Protein AF-A0A7V7B0N2-F1 (afdb_monomer)

Secondary structure (DSSP, 8-state):
--TTTTEEEEEEEES-HHHHHHHHHTSTTEEEEEEEEES-SSSS--HHHHHHS---PEEEEEEEEETTT--HHHHHHHHHTTS-TT-SSEETTEESGGG-EEEEESSTHHHHHHHHHHHHHHTT-SSPP--EEEE---EEEPPTTTTTHHHH-TTS--SS-HHHHHHHHH--------PPPPHHHHHHHS-HHHHHHHHS---PPTT-STTTT---SS----TTT---

Solvent-accessible surface area (backbone atoms only — not comparable to full-atom values): 13088 Å² total; per-residue (Å²): 131,81,91,66,87,49,62,48,69,44,33,42,20,61,8,69,40,44,36,53,43,54,37,50,70,42,23,48,34,49,76,45,71,47,45,24,40,30,61,42,81,63,80,80,69,50,74,65,39,50,75,72,60,80,35,62,22,22,30,20,25,41,37,30,29,31,55,75,28,32,50,69,71,56,53,52,52,57,51,60,73,70,43,63,54,63,38,68,33,28,34,89,89,46,75,38,67,32,16,23,36,34,44,30,38,82,52,76,82,51,50,62,58,49,51,55,51,49,55,60,52,40,75,79,45,98,58,76,62,44,59,44,78,46,73,61,78,48,76,34,76,49,59,76,78,58,48,64,32,46,78,79,32,78,87,50,88,55,84,58,56,71,70,55,45,54,47,24,57,63,40,69,27,52,70,72,80,57,55,72,56,57,68,74,55,44,67,74,70,42,55,72,68,57,39,36,38,74,75,65,77,45,78,80,65,85,92,70,56,90,60,73,84,61,81,73,90,83,82,74,55,41,88,66,39,64,44,108

Nearest PDB structures (foldseek):
  3bqf-assembly1_A  TM=9.842E-01  e=2.140E-23  Neisseria meningitidis Z2491
  3bqg-assembly1_A  TM=9.876E-01  e=5.506E-23  Neisseria meningitidis Z2491
  3bqe-assembly1_A  TM=9.809E-01  e=1.417E-22  Neisseria meningitidis Z2491
  3bqh-assembly1_A  TM=9.471E-01  e=6.399E-20  Neisseria meningitidis Z2491
  2j89-assembly1_A  TM=9.649E-01  e=8.726E-18  Populus trichocarpa

Foldseek 3Di:
DPLPPQKDKKKKFAAQVLQVQLLQVLAPQFPDKFWWWFDFQDPQDAPCCLVPVPRQTATMMMTIGGCLQAPPLLVVVLSPVFHDQADAQDGQPGHGSNRGTEIEHADPVCQVVNVVSLVVVCVVDPHRGRYYYDHTDDIHTYDPCSTNVCVVPVPDDDPGDPVSSVVNNVNGRPPSPQDFDPLVVCVVPDDPVLNCVPPVVDDDDPPPDPCNPDPDDDDDANPRRRHD

Structure (mmCIF, N/CA/C/O backbone):
data_AF-A0A7V7B0N2-F1
#
_entry.id   AF-A0A7V7B0N2-F1
#
loop_
_atom_site.group_PDB
_atom_site.id
_atom_site.type_symbol
_atom_site.label_atom_id
_atom_site.label_alt_id
_atom_site.label_comp_id
_atom_site.label_asym_id
_atom_site.label_entity_id
_atom_site.label_seq_id
_atom_site.pdbx_PDB_ins_code
_atom_site.Cartn_x
_atom_site.Cartn_y
_atom_site.Cartn_z
_atom_site.occupancy
_atom_site.B_iso_or_equiv
_atom_site.auth_seq_id
_atom_site.auth_comp_id
_atom_site.auth_asym_id
_atom_site.auth_atom_id
_atom_site.pdbx_PDB_model_num
ATOM 1 N N . MET A 1 1 ? -26.743 -5.042 6.282 1.00 39.69 1 MET A N 1
ATOM 2 C CA . MET A 1 1 ? -26.258 -3.785 5.680 1.00 39.69 1 MET A CA 1
ATOM 3 C C . MET A 1 1 ? -25.097 -4.152 4.778 1.00 39.69 1 MET A C 1
ATOM 5 O O . MET A 1 1 ? -24.236 -4.905 5.218 1.00 39.69 1 MET A O 1
ATOM 9 N N . ASP A 1 2 ? -25.155 -3.753 3.509 1.00 38.66 2 ASP A N 1
ATOM 10 C CA . ASP A 1 2 ? -24.165 -4.106 2.487 1.00 38.66 2 ASP A CA 1
ATOM 11 C C . ASP A 1 2 ? -22.805 -3.477 2.824 1.00 38.66 2 ASP A C 1
ATOM 13 O O . ASP A 1 2 ? -22.649 -2.261 2.777 1.00 38.66 2 ASP A O 1
ATOM 17 N N . GLY A 1 3 ? -21.810 -4.304 3.157 1.00 46.22 3 GLY A N 1
ATOM 18 C CA . GLY A 1 3 ? -20.450 -3.898 3.546 1.00 46.22 3 GLY A CA 1
ATOM 19 C C . GLY A 1 3 ? -19.586 -3.325 2.412 1.00 46.22 3 GLY A C 1
ATOM 20 O O . GLY A 1 3 ? -18.409 -3.659 2.318 1.00 46.22 3 GLY A O 1
ATOM 21 N N . LYS A 1 4 ? -20.167 -2.518 1.516 1.00 51.00 4 LYS A N 1
ATOM 22 C CA . LYS A 1 4 ? -19.474 -1.870 0.388 1.00 51.00 4 LYS A CA 1
ATOM 23 C C . LYS A 1 4 ? -19.168 -0.386 0.604 1.00 51.00 4 LYS A C 1
ATOM 25 O O . LYS A 1 4 ? -18.376 0.148 -0.162 1.00 51.00 4 LYS A O 1
ATOM 30 N N . GLU A 1 5 ? -19.750 0.274 1.607 1.00 59.88 5 GLU A N 1
ATOM 31 C CA . GLU A 1 5 ? -19.607 1.734 1.777 1.00 59.88 5 GLU A CA 1
ATOM 32 C C . GLU A 1 5 ? -18.229 2.183 2.304 1.00 59.88 5 GLU A C 1
ATOM 34 O O . GLU A 1 5 ? -17.865 3.337 2.113 1.00 59.88 5 GLU A O 1
ATOM 39 N N . ASN A 1 6 ? -17.417 1.274 2.859 1.00 87.38 6 ASN A N 1
ATOM 40 C CA . ASN A 1 6 ? -16.136 1.604 3.507 1.00 87.38 6 ASN A CA 1
ATOM 41 C C . ASN A 1 6 ? -14.897 1.069 2.763 1.00 87.38 6 ASN A C 1
ATOM 43 O O . ASN A 1 6 ? -13.825 0.921 3.349 1.00 87.38 6 ASN A O 1
ATOM 47 N N . ILE A 1 7 ? -15.022 0.747 1.470 1.00 93.81 7 ILE A N 1
ATOM 48 C CA . ILE A 1 7 ? -13.877 0.307 0.661 1.00 93.81 7 ILE A CA 1
ATOM 49 C C . ILE A 1 7 ? -13.234 1.505 -0.036 1.00 93.81 7 ILE A C 1
ATOM 51 O O . ILE A 1 7 ? -13.879 2.185 -0.832 1.00 93.81 7 ILE A O 1
ATOM 55 N N . LYS A 1 8 ? -11.942 1.713 0.219 1.00 95.81 8 LYS A N 1
ATOM 56 C CA . LYS A 1 8 ? -11.100 2.695 -0.477 1.00 95.81 8 LYS A CA 1
ATOM 57 C C . LYS A 1 8 ? -10.001 2.014 -1.284 1.00 95.81 8 LYS A C 1
ATOM 59 O O . LYS A 1 8 ? -9.739 0.819 -1.115 1.00 95.81 8 LYS A O 1
ATOM 64 N N . GLU A 1 9 ? -9.360 2.782 -2.162 1.00 97.75 9 GLU A N 1
ATOM 65 C CA . GLU A 1 9 ? -8.273 2.304 -3.009 1.00 97.75 9 GLU A CA 1
ATOM 66 C C . GLU A 1 9 ? -7.030 3.194 -2.967 1.00 97.75 9 GLU A C 1
ATOM 68 O O . GLU A 1 9 ? -7.121 4.414 -2.877 1.00 97.75 9 GLU A O 1
ATOM 73 N N . ILE A 1 10 ? -5.859 2.564 -3.046 1.00 98.62 10 ILE A N 1
ATOM 74 C CA . ILE A 1 10 ? -4.560 3.228 -3.182 1.00 98.62 10 ILE A CA 1
ATOM 75 C C . ILE A 1 10 ? -3.678 2.422 -4.138 1.00 98.62 10 ILE A C 1
ATOM 77 O O . ILE A 1 10 ? -3.812 1.199 -4.233 1.00 98.62 10 ILE A O 1
ATOM 81 N N . TYR A 1 11 ? -2.776 3.093 -4.849 1.00 98.81 11 TYR A N 1
ATOM 82 C CA . TYR A 1 11 ? -1.905 2.475 -5.845 1.00 98.81 11 TYR A CA 1
ATOM 83 C C . TYR A 1 11 ? -0.450 2.673 -5.428 1.00 98.81 11 TYR A C 1
ATOM 85 O O . TYR A 1 11 ? 0.007 3.804 -5.267 1.00 98.81 11 TYR A O 1
ATOM 93 N N . LEU A 1 12 ? 0.274 1.574 -5.227 1.00 98.88 12 LEU A N 1
ATOM 94 C CA . LEU A 1 12 ? 1.644 1.594 -4.711 1.00 98.88 12 LEU A CA 1
ATOM 95 C C . LEU A 1 12 ? 2.601 0.945 -5.713 1.00 98.88 12 LEU A C 1
ATOM 97 O O . LEU A 1 12 ? 2.434 -0.225 -6.064 1.00 98.88 12 LEU A O 1
ATOM 101 N N . ALA A 1 13 ? 3.611 1.694 -6.148 1.00 98.75 13 ALA A N 1
ATOM 102 C CA . ALA A 1 13 ? 4.722 1.202 -6.959 1.00 98.75 13 ALA A CA 1
ATOM 103 C C . ALA A 1 13 ? 5.948 1.020 -6.072 1.00 98.75 13 ALA A C 1
ATOM 105 O O . ALA A 1 13 ? 6.333 1.947 -5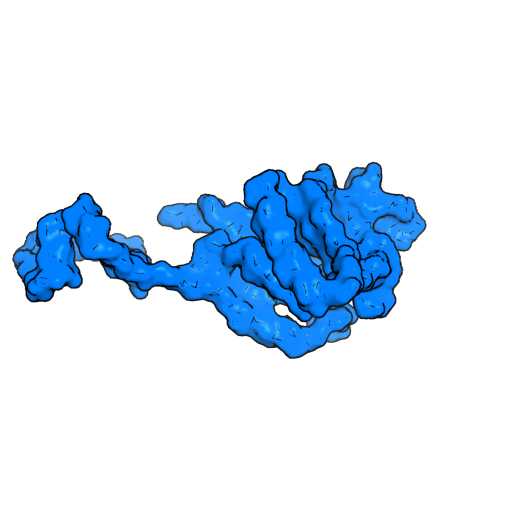.374 1.00 98.75 13 ALA A O 1
ATOM 106 N N . GLY A 1 14 ? 6.565 -0.158 -6.073 1.00 97.88 14 GLY A N 1
ATOM 107 C CA . GLY A 1 14 ? 7.616 -0.487 -5.106 1.00 97.88 14 GLY A CA 1
ATOM 108 C C . GLY A 1 14 ? 8.574 -1.553 -5.606 1.00 97.88 14 GLY A C 1
ATOM 109 O O . GLY A 1 14 ? 8.939 -2.446 -4.848 1.00 97.88 14 GLY A O 1
ATOM 110 N N . GLY A 1 15 ? 8.952 -1.489 -6.882 1.00 96.75 15 GLY A N 1
ATOM 111 C CA . GLY A 1 15 ? 9.726 -2.541 -7.538 1.00 96.75 15 GLY A CA 1
ATOM 112 C C . GLY A 1 15 ? 8.842 -3.610 -8.169 1.00 96.75 15 GLY A C 1
ATOM 113 O O . GLY A 1 15 ? 7.703 -3.329 -8.530 1.00 96.75 15 GLY A O 1
ATOM 114 N N . CYS A 1 16 ? 9.370 -4.833 -8.301 1.00 96.38 16 CYS A N 1
ATOM 115 C CA . CYS A 1 16 ? 8.627 -5.948 -8.889 1.00 96.38 16 CYS A CA 1
ATOM 116 C C . CYS A 1 16 ? 7.293 -6.177 -8.159 1.00 96.38 16 CYS A C 1
ATOM 118 O O . CYS A 1 16 ? 7.259 -6.579 -6.985 1.00 96.38 16 CYS A O 1
ATOM 120 N N . PHE A 1 17 ? 6.186 -5.975 -8.872 1.00 97.94 17 PHE A N 1
ATOM 121 C CA . PHE A 1 17 ? 4.845 -6.018 -8.287 1.00 97.94 17 PHE A CA 1
ATOM 122 C C . PHE A 1 17 ? 4.403 -7.410 -7.798 1.00 97.94 17 PHE A C 1
ATOM 124 O O . PHE A 1 17 ? 3.462 -7.499 -7.015 1.00 97.94 17 PHE A O 1
ATOM 131 N N . TRP A 1 18 ? 5.097 -8.500 -8.163 1.00 97.75 18 TRP A N 1
ATOM 132 C CA . TRP A 1 18 ? 4.744 -9.866 -7.746 1.00 97.75 18 TRP A CA 1
ATOM 133 C C . TRP A 1 18 ? 4.898 -10.051 -6.242 1.00 97.75 18 TRP A C 1
ATOM 135 O O . TRP A 1 18 ? 4.018 -10.598 -5.575 1.00 97.75 18 TRP A O 1
ATOM 145 N N . GLY A 1 19 ? 6.029 -9.582 -5.708 1.00 96.44 19 GLY A N 1
ATOM 146 C CA . GLY A 1 19 ? 6.294 -9.607 -4.276 1.00 96.44 19 GLY A CA 1
ATOM 147 C C . GLY A 1 19 ? 5.355 -8.679 -3.527 1.00 96.44 19 GLY A C 1
ATOM 148 O O . GLY A 1 19 ? 4.781 -9.072 -2.512 1.00 96.44 19 GLY A O 1
ATOM 149 N N . LEU A 1 20 ? 5.178 -7.466 -4.048 1.00 97.75 20 LEU A N 1
ATOM 150 C CA . LEU A 1 20 ? 4.390 -6.429 -3.397 1.00 97.75 20 LEU A CA 1
ATOM 151 C C . LEU A 1 20 ? 2.899 -6.799 -3.334 1.00 97.75 20 LEU A C 1
ATOM 153 O O . LEU A 1 20 ? 2.277 -6.664 -2.281 1.00 97.75 20 LEU A O 1
ATOM 157 N N . GLU A 1 21 ? 2.344 -7.357 -4.412 1.00 98.50 21 GLU A N 1
ATOM 158 C CA . GLU A 1 21 ? 0.974 -7.873 -4.435 1.00 98.50 21 GLU A CA 1
ATOM 159 C C . GLU A 1 21 ? 0.795 -8.994 -3.411 1.00 98.50 21 GLU A C 1
ATOM 161 O O . GLU A 1 21 ? -0.136 -8.961 -2.599 1.00 98.50 21 GLU A O 1
ATOM 166 N N . LYS A 1 22 ? 1.711 -9.972 -3.405 1.00 97.44 22 LYS A N 1
ATOM 167 C CA . LYS A 1 22 ? 1.661 -11.074 -2.444 1.00 97.44 22 LYS A CA 1
ATOM 168 C C . LYS A 1 22 ? 1.728 -10.554 -1.014 1.00 97.44 22 LYS A C 1
ATOM 170 O O . LYS A 1 22 ? 0.934 -10.995 -0.186 1.00 97.44 22 LYS A O 1
ATOM 175 N N . TYR A 1 23 ? 2.623 -9.609 -0.736 1.00 97.50 23 TYR A N 1
ATOM 176 C CA . TYR A 1 23 ? 2.769 -8.987 0.575 1.00 97.50 23 TYR A CA 1
ATOM 177 C C . TYR A 1 23 ? 1.450 -8.372 1.055 1.00 97.50 23 TYR A C 1
ATOM 179 O O . TYR A 1 23 ? 0.953 -8.754 2.115 1.00 97.50 23 TYR A O 1
ATOM 187 N N . PHE A 1 24 ? 0.841 -7.490 0.258 1.00 97.56 24 PHE A N 1
ATOM 188 C CA . PHE A 1 24 ? -0.399 -6.817 0.650 1.00 97.56 24 PHE A CA 1
ATOM 189 C C . PHE A 1 24 ? -1.612 -7.743 0.689 1.00 97.56 24 PHE A C 1
ATOM 191 O O . PHE A 1 24 ? -2.468 -7.569 1.550 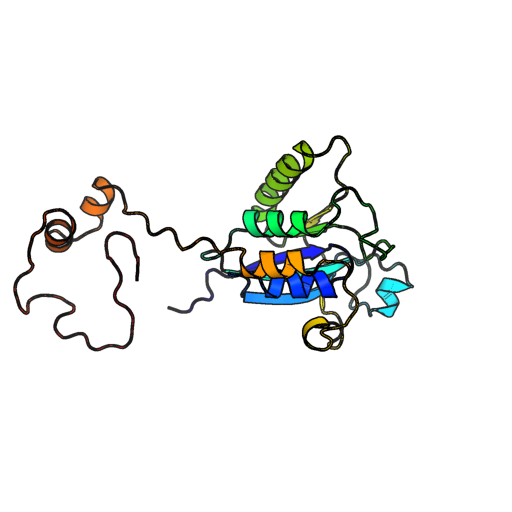1.00 97.56 24 PHE A O 1
ATOM 198 N N . SER A 1 25 ? -1.661 -8.778 -0.154 1.00 96.56 25 SER A N 1
ATOM 199 C CA . SER A 1 25 ? -2.745 -9.771 -0.116 1.00 96.56 25 SER A CA 1
ATOM 200 C C . SER A 1 25 ? -2.839 -10.536 1.213 1.00 96.56 25 SER A C 1
ATOM 202 O O . SER A 1 25 ? -3.878 -11.117 1.515 1.00 96.56 25 SER A O 1
ATOM 204 N N . LEU A 1 26 ? -1.761 -10.550 2.007 1.00 95.19 26 LEU A N 1
ATOM 205 C CA . LEU A 1 26 ? -1.709 -11.209 3.313 1.00 95.19 26 LEU A CA 1
ATOM 206 C C . LEU A 1 26 ? -2.152 -10.300 4.468 1.00 95.19 26 LEU A C 1
ATOM 208 O O . LEU A 1 26 ? -2.369 -10.795 5.575 1.00 95.19 26 LEU A O 1
ATOM 212 N N . VAL A 1 27 ? -2.260 -8.990 4.237 1.00 95.19 27 VAL A N 1
ATOM 213 C CA . VAL A 1 27 ? -2.560 -8.001 5.275 1.00 95.19 27 VAL A CA 1
ATOM 214 C C . VAL A 1 27 ? -4.057 -7.998 5.575 1.00 95.19 27 VAL A C 1
ATOM 216 O O . VAL A 1 27 ? -4.895 -7.844 4.686 1.00 95.19 27 VAL A O 1
ATOM 219 N N . LYS A 1 28 ? -4.420 -8.124 6.855 1.00 92.19 28 LYS A N 1
ATOM 220 C CA . LYS A 1 28 ? -5.827 -8.056 7.274 1.00 92.19 28 LYS A CA 1
ATOM 221 C C . LYS A 1 28 ? -6.391 -6.659 6.999 1.00 92.19 28 LYS A C 1
ATOM 223 O O . LYS A 1 28 ? -5.762 -5.657 7.318 1.00 92.19 28 LYS A O 1
ATOM 228 N N . GLY A 1 29 ? -7.604 -6.603 6.452 1.00 91.75 29 GLY A N 1
ATOM 229 C CA . GLY A 1 29 ? -8.259 -5.352 6.051 1.00 91.75 29 GLY A CA 1
ATOM 230 C C . GLY A 1 29 ? -8.042 -4.989 4.582 1.00 91.75 29 GLY A C 1
ATOM 231 O O . GLY A 1 29 ? -8.820 -4.206 4.049 1.00 91.75 29 GLY A O 1
ATOM 232 N N . ILE A 1 30 ? -7.072 -5.608 3.902 1.00 95.75 30 ILE A N 1
ATOM 233 C CA . ILE A 1 30 ? -6.999 -5.576 2.439 1.00 95.75 30 ILE A CA 1
ATOM 234 C C . ILE A 1 30 ? -8.053 -6.537 1.883 1.00 95.75 30 ILE A C 1
ATOM 236 O O . ILE A 1 30 ? -8.101 -7.708 2.260 1.00 95.75 30 ILE A O 1
ATOM 240 N N . THR A 1 31 ? -8.925 -6.030 1.016 1.00 95.50 31 THR A N 1
ATOM 241 C CA . THR A 1 31 ? -10.064 -6.767 0.443 1.00 95.50 31 THR A CA 1
ATOM 242 C C . THR A 1 31 ? -9.826 -7.185 -1.004 1.00 95.50 31 THR A C 1
ATOM 244 O O . THR A 1 31 ? -10.474 -8.111 -1.490 1.00 95.50 31 THR A O 1
ATOM 247 N N . GLY A 1 32 ? -8.866 -6.558 -1.685 1.00 97.25 32 GLY A N 1
ATOM 248 C CA . GLY A 1 32 ? -8.491 -6.901 -3.051 1.00 97.25 32 GLY A CA 1
ATOM 249 C C . GLY A 1 32 ? -7.140 -6.317 -3.436 1.00 97.25 32 GLY A C 1
ATOM 250 O O . GLY A 1 32 ? -6.723 -5.285 -2.915 1.00 97.25 32 GLY A O 1
ATOM 251 N N . THR A 1 33 ? -6.458 -6.983 -4.364 1.00 98.50 33 THR A N 1
ATOM 252 C CA . THR A 1 33 ? -5.257 -6.447 -5.009 1.00 98.50 33 THR A CA 1
ATOM 253 C C . THR A 1 33 ? -5.278 -6.786 -6.493 1.00 98.50 33 THR A C 1
ATOM 255 O O . THR A 1 33 ? -5.791 -7.844 -6.863 1.00 98.50 33 THR A O 1
ATOM 258 N N . GLU A 1 34 ? -4.694 -5.918 -7.309 1.00 98.69 34 GLU A N 1
ATOM 259 C CA . GLU A 1 34 ? -4.491 -6.118 -8.746 1.00 98.69 34 GLU A CA 1
ATOM 260 C C . GLU A 1 34 ? -3.156 -5.483 -9.147 1.00 98.69 34 GLU A C 1
ATOM 262 O O . GLU A 1 34 ? -2.804 -4.405 -8.663 1.00 98.69 34 GLU A O 1
ATOM 267 N N . VAL A 1 35 ? -2.384 -6.148 -10.004 1.00 98.75 35 VAL A N 1
ATOM 268 C CA . VAL A 1 35 ? -1.126 -5.594 -10.526 1.00 98.75 35 VAL A CA 1
ATOM 269 C C . VAL A 1 35 ? -1.329 -4.946 -11.887 1.00 98.75 35 VAL A C 1
ATOM 271 O O . VAL A 1 35 ? -2.136 -5.403 -12.695 1.00 98.75 35 VAL A O 1
ATOM 274 N N . GLY A 1 36 ? -0.590 -3.876 -12.151 1.00 98.44 36 GLY A N 1
ATOM 275 C CA . GLY A 1 36 ? -0.722 -3.117 -13.385 1.00 98.44 36 GLY A CA 1
ATOM 276 C C . GLY A 1 36 ? 0.373 -2.085 -13.582 1.00 98.44 36 GLY A C 1
ATOM 277 O O . GLY A 1 36 ? 1.380 -2.062 -12.871 1.00 98.44 36 GLY A O 1
ATOM 278 N N . TYR A 1 37 ? 0.148 -1.236 -14.574 1.00 98.38 37 TYR A N 1
ATOM 279 C CA . TYR A 1 37 ? 1.086 -0.237 -15.065 1.00 98.38 37 TYR A CA 1
ATOM 280 C C . TYR A 1 37 ? 0.469 1.147 -14.895 1.00 98.38 37 TYR A C 1
ATOM 282 O O . TYR A 1 37 ? -0.602 1.411 -15.446 1.00 98.38 37 TYR A O 1
ATOM 290 N N . ALA A 1 38 ? 1.109 2.006 -14.100 1.00 98.25 38 ALA A N 1
ATOM 291 C CA . ALA A 1 38 ? 0.564 3.313 -13.744 1.00 98.25 38 ALA A CA 1
ATOM 292 C C . ALA A 1 38 ? 1.412 4.481 -14.249 1.00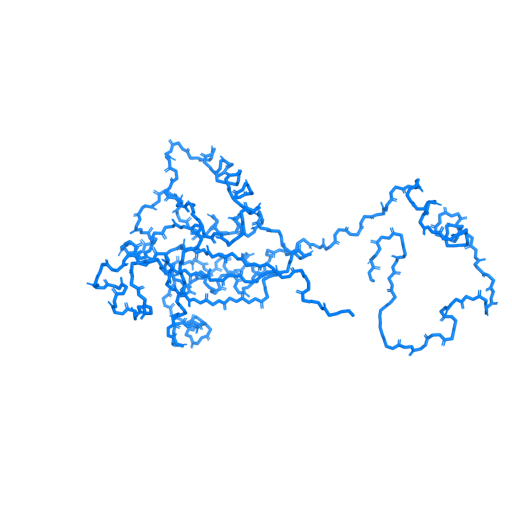 98.25 38 ALA A C 1
ATOM 294 O O . ALA A 1 38 ? 2.644 4.409 -14.313 1.00 98.25 38 ALA A O 1
ATOM 295 N N . ASN A 1 39 ? 0.733 5.599 -14.501 1.00 97.38 39 ASN A N 1
ATOM 296 C CA . ASN A 1 39 ? 1.308 6.927 -14.720 1.00 97.38 39 ASN A CA 1
ATOM 297 C C . ASN A 1 39 ? 2.343 7.023 -15.860 1.00 97.38 39 ASN A C 1
ATOM 299 O O . ASN A 1 39 ? 3.235 7.873 -15.821 1.00 97.38 39 ASN A O 1
ATOM 303 N N . GLY A 1 40 ? 2.215 6.192 -16.894 1.00 94.62 40 GLY A N 1
ATOM 304 C CA . GLY A 1 40 ? 3.000 6.307 -18.122 1.00 94.62 40 GLY A CA 1
ATOM 305 C C . GLY A 1 40 ? 2.318 7.127 -19.217 1.00 94.62 40 GLY A C 1
ATOM 306 O O . GLY A 1 40 ? 1.264 7.737 -19.028 1.00 94.62 40 GLY A O 1
ATOM 307 N N . LYS A 1 41 ? 2.960 7.174 -20.387 1.00 92.75 41 LYS A N 1
ATOM 308 C CA . LYS A 1 41 ? 2.611 8.069 -21.506 1.00 92.75 41 LYS A CA 1
ATOM 309 C C . LYS A 1 41 ? 1.716 7.428 -22.568 1.00 92.75 41 LYS A C 1
ATOM 311 O O . LYS A 1 41 ? 1.183 8.145 -23.406 1.00 92.75 41 LYS A O 1
ATOM 316 N N . THR A 1 42 ? 1.613 6.102 -22.578 1.00 91.69 42 THR A N 1
ATOM 317 C CA . THR A 1 42 ? 0.881 5.336 -23.595 1.00 91.69 42 THR A CA 1
ATOM 318 C C . THR A 1 42 ? -0.335 4.645 -23.003 1.00 91.69 42 THR A C 1
ATOM 320 O O . THR A 1 42 ? -0.342 4.309 -21.817 1.00 91.69 42 THR A O 1
ATOM 323 N N . ASP A 1 43 ? -1.322 4.369 -23.848 1.00 92.50 43 ASP A N 1
ATOM 324 C CA . ASP A 1 43 ? -2.522 3.641 -23.452 1.00 92.50 43 ASP A CA 1
ATOM 325 C C . ASP A 1 43 ? -2.340 2.129 -23.600 1.00 92.50 43 ASP A C 1
ATOM 327 O O . ASP A 1 43 ? -1.728 1.678 -24.567 1.00 92.50 43 ASP A O 1
ATOM 331 N N . ASN A 1 44 ? -2.889 1.357 -22.654 1.00 91.19 44 ASN A N 1
ATOM 332 C CA . ASN A 1 44 ? -2.867 -0.112 -22.624 1.00 91.19 44 ASN A CA 1
ATOM 333 C C . ASN A 1 44 ? -1.485 -0.728 -22.950 1.00 91.19 44 ASN A C 1
ATOM 335 O O . ASN A 1 44 ? -1.381 -1.505 -23.903 1.00 91.19 44 ASN A O 1
ATOM 339 N N . PRO A 1 45 ? -0.411 -0.380 -22.209 1.00 94.00 45 PRO A N 1
ATOM 340 C CA . PRO A 1 45 ? 0.908 -0.956 -22.444 1.00 94.00 45 PRO A CA 1
ATOM 341 C C . PRO A 1 45 ? 0.912 -2.462 -22.134 1.00 94.00 45 PRO A C 1
ATOM 343 O O . PRO A 1 45 ? 0.298 -2.909 -21.165 1.00 94.00 45 PRO A O 1
ATOM 346 N N . SER A 1 46 ? 1.646 -3.231 -22.934 1.00 91.94 46 SER A N 1
ATOM 347 C CA . SER A 1 46 ? 2.043 -4.599 -22.588 1.00 91.94 46 SER A CA 1
ATOM 348 C C . SER A 1 46 ? 3.271 -4.602 -21.680 1.00 91.94 46 SER A C 1
ATOM 350 O O . SER A 1 46 ? 4.015 -3.615 -21.624 1.00 91.94 46 SER A O 1
ATOM 352 N N . TYR A 1 47 ? 3.556 -5.733 -21.032 1.00 90.06 47 TYR A N 1
ATOM 353 C CA . TYR A 1 47 ? 4.791 -5.884 -20.257 1.00 90.06 47 TYR A CA 1
ATOM 354 C C . TYR A 1 47 ? 6.061 -5.584 -21.078 1.00 90.06 47 TYR A C 1
ATOM 356 O O . TYR A 1 47 ? 7.006 -4.968 -20.581 1.00 90.06 47 TYR A O 1
ATOM 364 N N . GLU A 1 48 ? 6.068 -5.964 -22.361 1.00 87.69 48 GLU A N 1
ATOM 365 C CA . GLU A 1 48 ? 7.171 -5.680 -23.285 1.00 87.69 48 GLU A CA 1
ATOM 366 C C . GLU A 1 48 ? 7.354 -4.171 -23.503 1.00 87.69 48 GLU A C 1
ATOM 368 O O . GLU A 1 48 ? 8.484 -3.674 -23.504 1.00 87.69 48 GLU A O 1
ATOM 373 N N . ASP A 1 49 ? 6.255 -3.424 -23.639 1.00 87.12 49 ASP A N 1
ATOM 374 C CA . ASP A 1 49 ? 6.308 -1.969 -23.790 1.00 87.12 49 ASP A CA 1
ATOM 375 C C . ASP A 1 49 ? 6.924 -1.315 -22.550 1.00 87.12 49 ASP A C 1
ATOM 377 O O . ASP A 1 49 ? 7.807 -0.462 -22.675 1.00 87.12 49 ASP A O 1
ATOM 381 N N . VAL A 1 50 ? 6.498 -1.753 -21.362 1.00 87.25 50 VAL A N 1
ATOM 382 C CA . VAL A 1 50 ? 6.973 -1.231 -20.071 1.00 87.25 50 VAL A CA 1
ATOM 383 C C . VAL A 1 50 ? 8.461 -1.494 -19.872 1.00 87.25 50 VAL A C 1
ATOM 385 O O . VAL A 1 50 ? 9.180 -0.615 -19.401 1.00 87.25 50 VAL A O 1
ATOM 388 N N . CYS A 1 51 ? 8.939 -2.668 -20.278 1.00 82.94 51 CYS A N 1
ATOM 389 C CA . CYS A 1 51 ? 10.335 -3.054 -20.102 1.00 82.94 51 CYS A CA 1
ATOM 390 C C . CYS A 1 51 ? 11.282 -2.459 -21.157 1.00 82.94 51 CYS A C 1
ATOM 392 O O . CYS A 1 51 ? 12.443 -2.201 -20.836 1.00 82.94 51 CYS A O 1
ATOM 394 N N . TYR A 1 52 ? 10.828 -2.246 -22.400 1.00 83.31 52 TYR A N 1
ATOM 395 C CA . TYR A 1 52 ? 11.738 -1.968 -23.522 1.00 83.31 52 TYR A CA 1
ATOM 396 C C . TYR A 1 52 ? 11.450 -0.693 -24.319 1.00 83.31 52 TYR A C 1
ATOM 398 O O . TYR A 1 52 ? 12.322 -0.264 -25.077 1.00 83.31 52 TYR A O 1
ATOM 406 N N . LYS A 1 53 ? 10.272 -0.070 -24.185 1.00 84.19 53 LYS A N 1
ATOM 407 C CA . LYS A 1 53 ? 9.855 1.045 -25.062 1.00 84.19 53 LYS A CA 1
ATOM 408 C C . LYS A 1 53 ? 9.786 2.412 -24.376 1.00 84.19 53 LYS A C 1
ATOM 410 O O . LYS A 1 53 ? 9.199 3.330 -24.940 1.00 84.19 53 LYS A O 1
ATOM 415 N N . ASP A 1 54 ? 10.384 2.554 -23.189 1.00 83.56 54 ASP A N 1
ATOM 416 C CA . ASP A 1 54 ? 10.452 3.813 -22.418 1.00 83.56 54 ASP A CA 1
ATOM 417 C C . ASP A 1 54 ? 9.091 4.540 -22.319 1.00 83.56 54 ASP A C 1
ATOM 419 O O . ASP A 1 54 ? 8.959 5.762 -22.437 1.00 83.56 54 ASP A O 1
ATOM 423 N N . VAL A 1 55 ? 8.028 3.757 -22.116 1.00 89.88 55 VAL A N 1
ATOM 424 C CA . VAL A 1 55 ? 6.650 4.263 -22.023 1.00 89.88 55 VAL A CA 1
ATOM 425 C C . VAL A 1 55 ? 6.365 4.967 -20.691 1.00 89.88 55 VAL A C 1
ATOM 427 O O . VAL A 1 55 ? 5.329 5.614 -20.541 1.00 89.88 55 VAL A O 1
ATOM 430 N N . GLY A 1 56 ? 7.292 4.885 -19.730 1.00 93.12 56 GLY A N 1
ATOM 431 C CA . GLY A 1 56 ? 7.273 5.628 -18.465 1.00 93.12 56 GLY A CA 1
ATOM 432 C C . GLY A 1 56 ? 6.317 5.096 -17.393 1.00 93.12 56 GLY A C 1
ATOM 433 O O . GLY A 1 56 ? 6.181 5.714 -16.338 1.00 93.12 56 GLY A O 1
ATOM 434 N N . HIS A 1 57 ? 5.654 3.966 -17.631 1.00 97.38 57 HIS A N 1
ATOM 435 C CA . HIS A 1 57 ? 4.782 3.342 -16.632 1.00 97.38 57 HIS A CA 1
ATOM 436 C C . HIS A 1 57 ? 5.588 2.759 -15.461 1.00 97.38 57 HIS A C 1
ATOM 438 O O . HIS A 1 57 ? 6.706 2.289 -15.658 1.00 97.38 5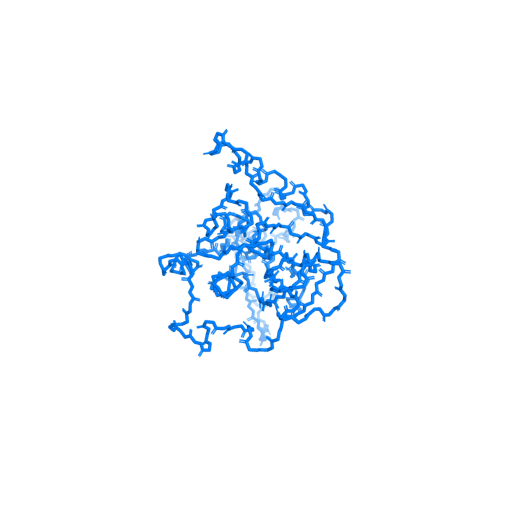7 HIS A O 1
ATOM 444 N N . ALA A 1 58 ? 5.039 2.806 -14.246 1.00 98.12 58 ALA A N 1
ATOM 445 C CA . ALA A 1 58 ? 5.546 2.071 -13.081 1.00 98.12 58 ALA A CA 1
ATOM 446 C C . ALA A 1 58 ? 4.786 0.755 -12.897 1.00 98.12 58 ALA A C 1
ATOM 448 O O . ALA A 1 58 ? 3.554 0.744 -12.981 1.00 98.12 58 ALA A O 1
ATOM 449 N N . GLU A 1 59 ? 5.492 -0.324 -12.554 1.00 98.44 59 GLU A N 1
ATOM 450 C CA . GLU A 1 59 ? 4.859 -1.512 -11.979 1.00 98.44 59 GLU A CA 1
ATOM 451 C C . GLU A 1 59 ? 4.205 -1.141 -10.646 1.00 98.44 59 GLU A C 1
ATOM 453 O O . GLU A 1 59 ? 4.855 -0.658 -9.719 1.00 98.44 59 GLU A O 1
ATOM 458 N N . THR A 1 60 ? 2.892 -1.337 -10.572 1.00 98.81 60 THR A N 1
ATOM 459 C CA . THR A 1 60 ? 2.053 -0.790 -9.507 1.00 98.81 60 THR A CA 1
ATOM 460 C C . THR A 1 60 ? 1.045 -1.826 -9.034 1.00 98.81 60 THR A C 1
ATOM 462 O O . THR A 1 60 ? 0.422 -2.523 -9.837 1.00 98.81 60 THR A O 1
ATOM 465 N N . VAL A 1 61 ? 0.840 -1.898 -7.722 1.00 98.88 61 VAL A N 1
ATOM 466 C CA . VAL A 1 61 ? -0.220 -2.691 -7.096 1.00 98.88 61 VAL A CA 1
ATOM 467 C C . VAL A 1 61 ? -1.373 -1.758 -6.739 1.00 98.88 61 VAL A C 1
ATOM 469 O O . VAL A 1 61 ? -1.208 -0.850 -5.925 1.00 98.88 61 VAL A O 1
ATOM 472 N N . LYS A 1 62 ? -2.548 -1.999 -7.320 1.00 98.81 62 LYS A N 1
ATOM 473 C CA . LYS A 1 62 ? -3.821 -1.468 -6.836 1.00 98.81 62 LYS A CA 1
ATOM 474 C C . LYS A 1 62 ? -4.212 -2.240 -5.583 1.00 98.81 62 LYS A C 1
ATOM 476 O O . LYS A 1 62 ? -4.250 -3.470 -5.603 1.00 98.81 62 LYS A O 1
ATOM 481 N N . ILE A 1 63 ? -4.519 -1.529 -4.508 1.00 98.56 63 ILE A N 1
ATOM 482 C CA . ILE A 1 63 ? -4.899 -2.095 -3.215 1.00 98.56 63 ILE A CA 1
ATOM 483 C C . ILE A 1 63 ? -6.286 -1.578 -2.860 1.00 98.56 63 ILE A C 1
ATOM 485 O O . ILE A 1 63 ? -6.472 -0.374 -2.710 1.00 98.56 63 ILE A O 1
ATOM 489 N N . LEU A 1 64 ? -7.236 -2.495 -2.688 1.00 98.06 64 LEU A N 1
ATOM 490 C CA . LEU A 1 64 ? -8.551 -2.223 -2.117 1.00 98.06 64 LEU A CA 1
ATOM 491 C C . LEU A 1 64 ? -8.522 -2.571 -0.632 1.00 98.06 64 LEU A C 1
ATOM 493 O O . LEU A 1 64 ? -8.065 -3.658 -0.263 1.00 98.06 64 LEU A O 1
ATOM 497 N N . TYR A 1 65 ? -9.009 -1.676 0.220 1.00 95.12 65 TYR A N 1
ATOM 498 C CA . TYR A 1 65 ? -8.986 -1.881 1.664 1.00 95.12 65 TYR A CA 1
ATOM 499 C C . TYR A 1 65 ? -10.247 -1.370 2.353 1.00 95.12 65 TYR A C 1
ATOM 501 O O . TYR A 1 65 ? -10.842 -0.377 1.945 1.00 95.12 65 TYR A O 1
ATOM 509 N N . ASP A 1 66 ? -10.637 -2.079 3.408 1.00 93.19 66 ASP A N 1
ATOM 510 C CA . ASP A 1 66 ? -11.743 -1.739 4.300 1.00 93.19 66 ASP A CA 1
ATOM 511 C C . ASP A 1 66 ? -11.251 -0.744 5.360 1.00 93.19 66 ASP A C 1
ATOM 513 O O . ASP A 1 66 ? -10.411 -1.086 6.206 1.00 93.19 66 ASP A O 1
ATOM 517 N N . THR A 1 67 ? -11.757 0.491 5.304 1.00 90.50 67 THR A N 1
ATOM 518 C CA . THR A 1 67 ? -11.333 1.587 6.184 1.00 90.50 67 THR A CA 1
ATOM 519 C C . THR A 1 67 ? -11.668 1.344 7.653 1.00 90.50 67 THR A C 1
ATOM 521 O O . THR A 1 67 ? -10.991 1.909 8.515 1.00 90.50 67 THR A O 1
ATOM 524 N N . ASP A 1 68 ? -12.638 0.474 7.955 1.00 86.69 68 ASP A N 1
ATOM 525 C CA . ASP A 1 68 ? -12.983 0.104 9.336 1.00 86.69 68 ASP A CA 1
ATOM 526 C C . ASP A 1 68 ? -11.950 -0.852 9.940 1.00 86.69 68 ASP A C 1
ATOM 528 O O . ASP A 1 68 ? -11.784 -0.934 11.160 1.00 86.69 68 ASP A O 1
ATOM 532 N N . ARG A 1 69 ? -11.227 -1.577 9.081 1.00 87.19 69 ARG A N 1
ATOM 533 C CA . ARG A 1 69 ? -10.230 -2.575 9.479 1.00 87.19 69 ARG A CA 1
ATOM 534 C C . ARG A 1 69 ? -8.819 -2.013 9.426 1.00 87.19 69 ARG A C 1
ATOM 536 O O . ARG A 1 69 ? -8.011 -2.280 10.316 1.00 87.19 69 ARG A O 1
ATOM 543 N N . ILE A 1 70 ? -8.481 -1.245 8.393 1.00 91.19 70 ILE A N 1
ATOM 544 C CA . ILE A 1 70 ? -7.125 -0.729 8.207 1.00 91.19 70 ILE A CA 1
ATOM 545 C C . ILE A 1 70 ? -7.135 0.703 7.673 1.00 91.19 70 ILE A C 1
ATOM 547 O O . ILE A 1 70 ? -7.819 1.046 6.718 1.00 91.19 70 ILE A O 1
ATOM 551 N N . SER A 1 71 ? -6.326 1.559 8.298 1.00 93.00 71 SER A N 1
ATOM 552 C CA . SER A 1 71 ? -6.157 2.946 7.855 1.00 93.00 71 SER A CA 1
ATOM 553 C C . SER A 1 71 ? -5.085 3.070 6.775 1.00 93.00 71 SER A C 1
ATOM 555 O O . SER A 1 71 ? -4.081 2.354 6.834 1.00 93.00 71 SER A O 1
ATOM 557 N N . LEU A 1 72 ? -5.213 4.068 5.894 1.00 95.44 72 LEU A N 1
ATOM 558 C CA . LEU A 1 72 ? -4.194 4.406 4.893 1.00 95.44 72 LEU A CA 1
ATOM 559 C C . LEU A 1 72 ? -2.801 4.578 5.521 1.00 95.44 72 LEU A C 1
ATOM 561 O O . LEU A 1 72 ? -1.833 3.989 5.056 1.00 95.44 72 LEU A O 1
ATOM 565 N N . LYS A 1 73 ? -2.698 5.277 6.659 1.00 94.94 73 LYS A N 1
ATOM 566 C CA . LYS A 1 73 ? -1.433 5.439 7.399 1.00 94.94 73 LYS A CA 1
ATOM 567 C C . LYS A 1 73 ? -0.768 4.102 7.765 1.00 94.94 73 LYS A C 1
ATOM 569 O O . LYS A 1 73 ? 0.457 3.998 7.739 1.00 94.94 73 LYS A O 1
ATOM 574 N N . SER A 1 74 ? -1.557 3.080 8.106 1.00 94.38 74 SER A N 1
ATOM 575 C CA . SER A 1 74 ? -1.040 1.733 8.385 1.00 94.38 74 SER A CA 1
ATOM 576 C C . SER A 1 74 ? -0.537 1.054 7.115 1.00 94.38 74 SER A C 1
ATOM 578 O O . SER A 1 74 ? 0.536 0.459 7.144 1.00 94.38 74 SER A O 1
ATOM 580 N N . ILE A 1 75 ? -1.274 1.178 6.006 1.00 97.00 75 ILE A N 1
ATOM 581 C CA . ILE A 1 75 ? -0.870 0.649 4.695 1.00 97.00 75 ILE A CA 1
ATOM 582 C C . ILE A 1 75 ? 0.460 1.273 4.259 1.00 97.00 75 ILE A C 1
ATOM 584 O O . ILE A 1 75 ? 1.378 0.547 3.888 1.00 97.00 75 ILE A O 1
ATOM 588 N N . LEU A 1 76 ? 0.606 2.595 4.388 1.00 97.94 76 LEU A N 1
ATOM 589 C CA . LEU A 1 76 ? 1.840 3.311 4.052 1.00 97.94 76 LEU A CA 1
ATOM 590 C C . LEU A 1 76 ? 3.023 2.864 4.919 1.00 97.94 76 LEU A C 1
ATOM 592 O O . LEU A 1 76 ? 4.119 2.656 4.411 1.00 97.94 76 LEU A O 1
ATOM 596 N N . LYS A 1 77 ? 2.807 2.622 6.216 1.00 95.81 77 LYS A N 1
ATOM 597 C CA . LYS A 1 77 ? 3.857 2.071 7.085 1.00 95.81 77 LYS A CA 1
ATOM 598 C C . LYS A 1 77 ? 4.306 0.675 6.637 1.00 95.81 77 LYS A C 1
ATOM 600 O O . LYS A 1 77 ? 5.503 0.409 6.607 1.00 95.81 77 LYS A O 1
ATOM 605 N N . LEU A 1 78 ? 3.359 -0.195 6.280 1.00 96.56 78 LEU A N 1
ATOM 606 C CA . LEU A 1 78 ? 3.657 -1.533 5.759 1.00 96.56 78 LEU A CA 1
ATOM 607 C C . LEU A 1 78 ? 4.396 -1.464 4.417 1.00 96.56 78 LEU A C 1
ATOM 609 O O . LEU A 1 78 ? 5.327 -2.230 4.192 1.00 96.56 78 LEU A O 1
ATOM 613 N N . TYR A 1 79 ? 4.025 -0.515 3.556 1.00 98.38 79 TYR A N 1
ATOM 614 C CA . TYR A 1 79 ? 4.725 -0.236 2.305 1.00 98.38 79 TYR A CA 1
ATOM 615 C C . TYR A 1 79 ? 6.192 0.143 2.551 1.00 98.38 79 TYR A C 1
ATOM 617 O O . TYR A 1 79 ? 7.086 -0.496 1.999 1.00 98.38 79 TYR A O 1
ATOM 625 N N . TYR A 1 80 ? 6.457 1.104 3.442 1.00 97.62 80 TYR A N 1
ATOM 626 C CA . TYR A 1 80 ? 7.822 1.536 3.776 1.00 97.62 80 TYR A CA 1
ATOM 627 C C . TYR A 1 80 ? 8.683 0.421 4.378 1.00 97.62 80 TYR A C 1
ATOM 629 O O . TYR A 1 80 ? 9.903 0.449 4.240 1.00 97.62 80 TYR A O 1
ATOM 637 N N . ASP A 1 81 ? 8.066 -0.572 5.023 1.00 95.12 81 ASP A N 1
ATOM 638 C CA . ASP A 1 81 ? 8.777 -1.712 5.596 1.00 95.12 81 ASP A CA 1
ATOM 639 C C . ASP A 1 81 ? 9.318 -2.687 4.537 1.00 95.12 81 ASP A C 1
ATOM 641 O O . ASP A 1 81 ? 10.182 -3.503 4.876 1.00 95.12 81 ASP A O 1
ATOM 645 N N . VAL A 1 82 ? 8.824 -2.664 3.296 1.00 96.38 82 VAL A N 1
ATOM 646 C CA . VAL A 1 82 ? 9.202 -3.643 2.256 1.00 96.38 82 VAL A CA 1
ATOM 647 C C . VAL A 1 82 ? 9.951 -3.062 1.065 1.00 96.38 82 VAL A C 1
ATOM 649 O O . VAL A 1 82 ? 10.428 -3.836 0.240 1.00 96.38 82 VAL A O 1
ATOM 652 N N . ILE A 1 83 ? 10.111 -1.742 1.004 1.00 97.62 83 ILE A N 1
ATOM 653 C CA . ILE A 1 83 ? 10.904 -1.062 -0.025 1.00 97.62 83 ILE A CA 1
ATOM 654 C C . ILE A 1 83 ? 12.186 -0.455 0.558 1.00 97.62 83 ILE A C 1
ATOM 656 O O . ILE A 1 83 ? 12.291 -0.207 1.758 1.00 97.62 83 ILE A O 1
ATOM 660 N N . ASP A 1 84 ? 13.149 -0.151 -0.308 1.00 97.75 84 ASP A N 1
ATOM 661 C CA . ASP A 1 84 ? 14.204 0.823 -0.032 1.00 97.75 84 ASP A CA 1
ATOM 662 C C . ASP A 1 84 ? 13.702 2.230 -0.415 1.00 97.75 84 ASP A C 1
ATOM 664 O O . ASP A 1 84 ? 13.589 2.526 -1.611 1.00 97.75 84 ASP A O 1
ATOM 668 N N . PRO A 1 85 ? 13.410 3.116 0.558 1.00 97.69 85 PRO A N 1
ATOM 669 C CA . PRO A 1 85 ? 12.856 4.439 0.288 1.00 97.69 85 PRO A CA 1
ATOM 670 C C . PRO A 1 85 ? 13.888 5.435 -0.253 1.00 97.69 85 PRO A C 1
ATOM 672 O O . PRO A 1 85 ? 13.500 6.518 -0.678 1.00 97.69 85 PRO A O 1
ATOM 675 N N . LEU A 1 86 ? 15.187 5.117 -0.222 1.00 98.00 86 LEU A N 1
ATOM 676 C CA . LEU A 1 86 ? 16.254 5.976 -0.750 1.00 98.00 86 LEU A CA 1
ATOM 677 C C . LEU A 1 86 ? 16.649 5.605 -2.182 1.00 98.00 86 LEU A C 1
ATOM 679 O O . LEU A 1 86 ? 17.329 6.382 -2.858 1.00 98.00 86 LEU A O 1
ATOM 683 N N . SER A 1 87 ? 16.273 4.406 -2.626 1.00 97.12 87 SER A N 1
ATOM 684 C CA . SER A 1 87 ? 16.637 3.890 -3.937 1.00 97.12 87 SER A CA 1
ATOM 685 C C . SER A 1 87 ? 15.803 4.537 -5.038 1.00 97.12 87 SER A C 1
ATOM 687 O O . SER A 1 87 ? 14.573 4.539 -4.998 1.00 97.12 87 SER A O 1
ATOM 689 N N . LYS A 1 88 ? 16.492 5.060 -6.054 1.00 97.50 88 LYS A N 1
ATOM 690 C CA . LYS A 1 88 ? 15.886 5.628 -7.257 1.00 97.50 88 LYS A CA 1
ATOM 691 C C . LYS A 1 88 ? 15.900 4.595 -8.383 1.00 97.50 88 LYS A C 1
ATOM 693 O O . LYS A 1 88 ? 16.952 4.018 -8.651 1.00 97.50 88 LYS A O 1
ATOM 698 N N . ASP A 1 89 ? 14.754 4.413 -9.047 1.00 96.88 89 ASP A N 1
ATOM 699 C CA . ASP A 1 89 ? 14.579 3.547 -10.230 1.00 96.88 89 ASP A CA 1
ATOM 700 C C . ASP A 1 89 ? 15.136 2.122 -10.035 1.00 96.88 89 ASP A C 1
ATOM 702 O O . ASP A 1 89 ? 15.723 1.524 -10.941 1.00 96.88 89 ASP A O 1
ATOM 706 N N . ARG A 1 90 ? 15.029 1.597 -8.808 1.00 96.88 90 ARG A N 1
ATOM 707 C CA . ARG A 1 90 ? 15.555 0.284 -8.429 1.00 96.88 90 ARG A CA 1
ATOM 708 C C . ARG A 1 90 ? 14.928 -0.214 -7.135 1.00 96.88 90 ARG A C 1
ATOM 710 O O . ARG A 1 90 ? 14.832 0.557 -6.182 1.00 96.88 90 ARG A O 1
ATOM 717 N N . GLN A 1 91 ? 14.655 -1.515 -7.057 1.00 97.56 91 GLN A N 1
ATOM 718 C CA . GLN A 1 91 ? 14.375 -2.241 -5.812 1.00 97.56 91 GLN A CA 1
ATOM 719 C C . GLN A 1 91 ? 15.022 -3.629 -5.871 1.00 97.56 91 GLN A C 1
ATOM 721 O O . GLN A 1 91 ? 14.829 -4.384 -6.820 1.00 97.56 91 GLN A O 1
ATOM 726 N N . GLY A 1 92 ? 15.851 -3.963 -4.878 1.00 94.81 92 GLY A N 1
ATOM 727 C CA . GLY A 1 92 ? 16.639 -5.198 -4.904 1.00 94.81 92 GLY A CA 1
ATOM 728 C C . GLY A 1 92 ? 17.540 -5.298 -6.146 1.00 94.81 92 GLY A C 1
ATOM 729 O O . GLY A 1 92 ? 18.422 -4.457 -6.371 1.00 94.81 92 GLY A O 1
ATOM 730 N N . ASN A 1 93 ? 17.328 -6.346 -6.943 1.00 94.88 93 ASN A N 1
ATOM 731 C CA . ASN A 1 93 ? 18.050 -6.579 -8.199 1.00 94.88 93 ASN A CA 1
ATOM 732 C C . ASN A 1 93 ? 17.329 -6.012 -9.430 1.00 94.88 93 ASN A C 1
ATOM 734 O O . ASN A 1 93 ? 17.915 -5.997 -10.511 1.00 94.88 93 ASN A O 1
ATOM 738 N N . ASP A 1 94 ? 16.101 -5.522 -9.263 1.00 93.88 94 ASP A N 1
ATOM 739 C CA . ASP A 1 94 ? 15.273 -4.991 -10.341 1.00 93.88 94 ASP A CA 1
ATOM 740 C C . ASP A 1 94 ? 15.634 -3.517 -10.567 1.00 93.88 94 ASP A C 1
ATOM 742 O O . ASP A 1 94 ? 15.514 -2.696 -9.655 1.00 93.88 94 ASP A O 1
ATOM 746 N N . ILE A 1 95 ? 16.142 -3.186 -11.760 1.00 95.38 95 ILE A N 1
ATOM 747 C CA . ILE A 1 95 ? 16.660 -1.854 -12.120 1.00 95.38 95 ILE A CA 1
ATOM 748 C C . ILE A 1 95 ? 15.903 -1.325 -13.337 1.00 95.38 95 ILE A C 1
ATOM 750 O O . ILE A 1 95 ? 15.791 -2.017 -14.348 1.00 95.38 95 ILE A O 1
ATOM 754 N N . GLY A 1 96 ? 15.417 -0.091 -13.239 1.00 95.19 96 GLY A N 1
ATOM 755 C CA . GLY A 1 96 ? 14.673 0.593 -14.289 1.00 95.19 96 GLY A CA 1
ATOM 756 C C . GLY A 1 96 ? 13.585 1.509 -13.728 1.00 95.19 96 GLY A C 1
ATOM 757 O O . GLY A 1 96 ? 13.145 1.363 -12.586 1.00 95.19 96 GLY A O 1
ATOM 758 N N . THR A 1 97 ? 13.136 2.464 -14.542 1.00 95.50 97 THR A N 1
ATOM 759 C CA . THR A 1 97 ? 12.103 3.442 -14.157 1.00 95.50 97 THR A CA 1
ATOM 760 C C . THR A 1 97 ? 10.757 2.785 -13.856 1.00 95.50 97 THR A C 1
ATOM 762 O O . THR A 1 97 ? 9.974 3.328 -13.077 1.00 95.50 97 THR A O 1
ATOM 765 N N . GLN A 1 98 ? 10.495 1.599 -14.409 1.00 96.38 98 GLN A N 1
ATOM 766 C CA . GLN A 1 98 ? 9.330 0.782 -14.079 1.00 96.38 98 GLN A CA 1
ATOM 767 C C . GLN A 1 98 ? 9.348 0.265 -12.632 1.00 96.38 98 GLN A C 1
ATOM 769 O O . GLN A 1 98 ? 8.291 -0.027 -12.085 1.00 96.38 98 GLN A O 1
ATOM 774 N N . TYR A 1 99 ? 10.520 0.213 -11.994 1.00 97.56 99 TYR A N 1
ATOM 775 C CA . TYR A 1 99 ? 10.712 -0.240 -10.612 1.00 97.56 99 TYR A CA 1
ATOM 776 C C . TYR A 1 99 ? 10.912 0.913 -9.620 1.00 97.56 99 TYR A C 1
ATOM 778 O O . TYR A 1 99 ? 11.353 0.690 -8.487 1.00 97.56 99 TYR A O 1
ATOM 786 N N . ARG A 1 100 ? 10.630 2.154 -10.033 1.00 98.06 100 ARG A N 1
ATOM 787 C CA . ARG A 1 100 ? 10.659 3.313 -9.134 1.00 98.06 100 ARG A CA 1
ATOM 788 C C . ARG A 1 100 ? 9.635 3.162 -8.008 1.00 98.06 100 ARG A C 1
ATOM 790 O O . ARG A 1 100 ? 8.628 2.471 -8.154 1.00 98.06 100 ARG A O 1
ATOM 797 N N . THR A 1 101 ? 9.895 3.827 -6.889 1.00 98.69 101 THR A N 1
ATOM 798 C CA . THR A 1 101 ? 8.976 3.869 -5.752 1.00 98.69 101 THR A CA 1
ATOM 799 C C . THR A 1 101 ? 8.001 5.030 -5.902 1.00 98.69 101 THR A C 1
ATOM 801 O O . THR A 1 101 ? 8.408 6.156 -6.183 1.00 98.69 101 THR A O 1
ATOM 804 N N . GLY A 1 102 ? 6.712 4.769 -5.696 1.00 98.62 102 GLY A N 1
ATOM 805 C CA . GLY A 1 102 ? 5.665 5.765 -5.891 1.00 98.62 102 GLY A CA 1
ATOM 806 C C . GLY A 1 102 ? 4.381 5.449 -5.135 1.00 98.62 102 GLY A C 1
ATOM 807 O O . GLY A 1 102 ? 4.032 4.287 -4.923 1.00 98.62 102 GLY A O 1
ATOM 808 N N . ILE A 1 103 ? 3.688 6.505 -4.718 1.00 98.81 103 ILE A N 1
ATOM 809 C CA . ILE A 1 103 ? 2.367 6.445 -4.093 1.00 98.81 103 ILE A CA 1
ATOM 810 C C . ILE A 1 103 ? 1.419 7.267 -4.960 1.00 98.81 103 ILE A C 1
ATOM 812 O O . ILE A 1 103 ? 1.597 8.481 -5.100 1.00 98.81 103 ILE A O 1
ATOM 816 N N . TYR A 1 104 ? 0.418 6.603 -5.535 1.00 98.69 104 TYR A N 1
ATOM 817 C CA . TYR A 1 104 ? -0.554 7.231 -6.422 1.00 98.69 104 TYR A CA 1
ATOM 818 C C . TYR A 1 104 ? -1.953 7.186 -5.813 1.00 98.69 104 TYR A C 1
ATOM 820 O O . TYR A 1 104 ? -2.501 6.109 -5.561 1.00 98.69 104 TYR A O 1
ATOM 828 N N . TYR A 1 105 ? -2.519 8.366 -5.561 1.00 98.00 105 TYR A N 1
ATOM 829 C CA . TYR A 1 105 ? -3.840 8.531 -4.952 1.00 98.00 105 TYR A CA 1
ATOM 830 C C . TYR A 1 105 ? -4.895 8.911 -5.994 1.00 98.00 105 TYR A C 1
ATOM 832 O O . TYR A 1 105 ? -4.589 9.530 -7.013 1.00 98.00 105 TYR A O 1
ATOM 840 N N . VAL A 1 106 ? -6.146 8.528 -5.740 1.00 95.62 106 VAL A N 1
ATOM 841 C CA . VAL A 1 106 ? -7.298 8.876 -6.594 1.00 95.62 106 VAL A CA 1
ATOM 842 C C . VAL A 1 106 ? -8.087 10.046 -6.013 1.00 95.62 106 VAL A C 1
ATOM 844 O O . VAL A 1 106 ? -8.626 10.854 -6.764 1.00 95.62 106 VAL A O 1
ATOM 847 N N . HIS A 1 107 ? -8.139 10.147 -4.685 1.00 92.69 107 HIS A N 1
ATOM 848 C CA . HIS A 1 107 ? -8.877 11.182 -3.976 1.00 92.69 107 HIS A CA 1
ATOM 849 C C . HIS A 1 107 ? -7.911 12.162 -3.310 1.00 92.69 107 HIS A C 1
ATOM 851 O O . HIS A 1 107 ? -7.020 11.746 -2.573 1.00 92.69 107 HIS A O 1
ATOM 857 N N . ASP A 1 108 ? -8.117 13.460 -3.534 1.00 92.19 108 ASP A N 1
ATOM 858 C CA . ASP A 1 108 ? -7.238 14.522 -3.020 1.00 92.19 108 ASP A CA 1
ATOM 859 C C . ASP A 1 108 ? -7.165 14.543 -1.480 1.00 92.19 108 ASP A C 1
ATOM 861 O O . ASP A 1 108 ? -6.161 14.947 -0.903 1.00 92.19 108 ASP A O 1
ATOM 865 N N . GLU A 1 109 ? -8.196 14.045 -0.789 1.00 91.81 109 GLU A N 1
ATOM 866 C CA . GLU A 1 109 ? -8.210 13.922 0.677 1.00 91.81 109 GLU A CA 1
ATOM 867 C C . GLU A 1 109 ? -7.135 12.973 1.235 1.00 91.81 109 GLU A C 1
ATOM 869 O O . GLU A 1 109 ? -6.732 13.107 2.392 1.00 91.81 109 GLU A O 1
ATOM 874 N N . ASP A 1 110 ? -6.641 12.031 0.426 1.00 95.06 110 ASP A N 1
ATOM 875 C CA . ASP A 1 110 ? -5.580 11.112 0.839 1.00 95.06 110 ASP A CA 1
ATOM 876 C C . ASP A 1 110 ? -4.186 11.758 0.726 1.00 95.06 110 ASP A C 1
ATOM 878 O O . ASP A 1 110 ? -3.250 11.314 1.398 1.00 95.06 110 ASP A O 1
ATOM 882 N N . GLU A 1 111 ? -4.033 12.825 -0.070 1.00 95.81 111 GLU A N 1
ATOM 883 C CA . GLU A 1 111 ? -2.744 13.478 -0.323 1.00 95.81 111 GLU A CA 1
ATOM 884 C C . GLU A 1 111 ? -2.098 13.983 0.972 1.00 95.81 111 GLU A C 1
ATOM 886 O O . GLU A 1 111 ? -0.930 13.693 1.237 1.00 95.81 111 GLU A O 1
ATOM 891 N N . GLU A 1 112 ? -2.861 14.668 1.826 1.00 95.19 112 GLU A N 1
ATOM 892 C CA . GLU A 1 112 ? -2.355 15.192 3.099 1.00 95.19 112 GLU A CA 1
ATOM 893 C C . GLU A 1 112 ? -1.904 14.059 4.040 1.00 95.19 112 GLU A C 1
ATOM 895 O O . GLU A 1 112 ? -0.883 14.167 4.727 1.00 95.19 112 GLU A O 1
ATOM 900 N N . ILE A 1 113 ? -2.621 12.930 4.051 1.00 95.75 113 ILE A N 1
ATOM 901 C CA . ILE A 1 113 ? -2.254 11.751 4.850 1.00 95.75 113 ILE A CA 1
ATOM 902 C C . ILE A 1 113 ? -0.927 11.168 4.347 1.00 95.75 113 ILE A C 1
ATOM 904 O O . ILE A 1 113 ? -0.066 10.796 5.156 1.00 95.75 113 ILE A O 1
ATOM 908 N N . ILE A 1 114 ? -0.752 11.099 3.025 1.00 98.38 114 ILE A N 1
ATOM 909 C CA . ILE A 1 114 ? 0.458 10.572 2.391 1.00 98.38 114 ILE A CA 1
ATOM 910 C C . ILE A 1 114 ? 1.644 11.500 2.656 1.00 98.38 114 ILE A C 1
ATOM 912 O O . ILE A 1 114 ? 2.669 11.015 3.143 1.00 98.38 114 ILE A O 1
ATOM 916 N N . LEU A 1 115 ? 1.501 12.808 2.422 1.00 97.88 115 LEU A N 1
ATOM 917 C CA . LEU A 1 115 ? 2.547 13.807 2.667 1.00 97.88 115 LEU A CA 1
ATOM 918 C C . LEU A 1 115 ? 3.038 13.758 4.114 1.00 97.88 115 LEU A C 1
ATOM 920 O O . LEU A 1 115 ? 4.229 13.554 4.348 1.00 97.88 115 LEU A O 1
ATOM 924 N N . ASN A 1 116 ? 2.120 13.806 5.082 1.00 97.19 116 ASN A N 1
ATOM 925 C CA . ASN A 1 116 ? 2.465 13.693 6.499 1.00 97.19 116 ASN A CA 1
ATOM 926 C C . ASN A 1 116 ? 3.206 12.379 6.808 1.00 97.19 116 ASN A C 1
ATOM 928 O O . ASN A 1 116 ? 4.144 12.350 7.604 1.00 97.19 116 ASN A O 1
ATOM 932 N N . SER A 1 117 ? 2.814 11.266 6.181 1.00 97.88 117 SER A N 1
ATOM 933 C CA . SER A 1 117 ? 3.498 9.984 6.389 1.00 97.88 117 SER A CA 1
ATOM 934 C C . SER A 1 117 ? 4.919 9.9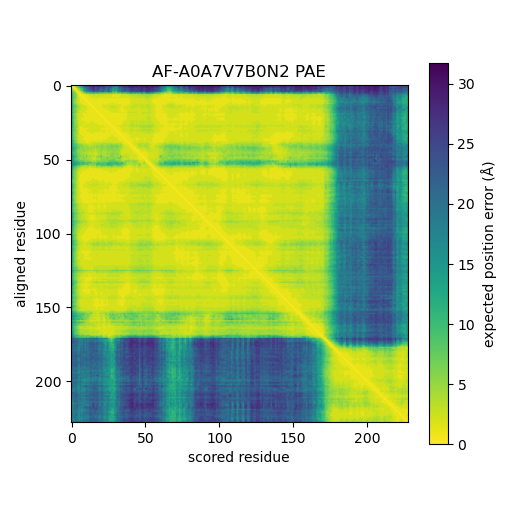54 5.807 1.00 97.88 117 SER A C 1
ATOM 936 O O . SER A 1 117 ? 5.800 9.332 6.404 1.00 97.88 117 SER A O 1
ATOM 938 N N . LEU A 1 118 ? 5.149 10.629 4.676 1.00 98.19 118 LEU A N 1
ATOM 939 C CA . LEU A 1 118 ? 6.457 10.749 4.033 1.00 98.19 118 LEU A CA 1
ATOM 940 C C . LEU A 1 118 ? 7.378 11.680 4.827 1.00 98.19 118 LEU A C 1
ATOM 942 O O . LEU A 1 118 ? 8.555 11.367 4.990 1.00 98.19 118 LEU A O 1
ATOM 946 N N . GLU A 1 119 ? 6.849 12.770 5.388 1.00 97.88 119 GLU A N 1
ATOM 947 C CA . GLU A 1 119 ? 7.594 13.640 6.303 1.00 97.88 119 GLU A CA 1
ATOM 948 C C . GLU A 1 119 ? 8.055 12.883 7.555 1.00 97.88 119 GLU A C 1
ATOM 950 O O . GLU A 1 119 ? 9.216 12.988 7.958 1.00 97.88 119 GLU A O 1
ATOM 955 N N . GLU A 1 120 ? 7.182 12.061 8.150 1.00 97.38 120 GLU A N 1
ATOM 956 C CA . GLU A 1 120 ? 7.564 11.193 9.269 1.00 97.38 120 GLU A CA 1
ATOM 957 C C . GLU A 1 120 ? 8.597 10.133 8.861 1.00 97.38 120 GLU A C 1
ATOM 959 O O . GLU A 1 120 ? 9.526 9.849 9.621 1.00 97.38 120 GLU A O 1
ATOM 964 N N . LEU A 1 121 ? 8.483 9.563 7.656 1.00 97.94 121 LEU A N 1
ATOM 965 C CA . LEU A 1 121 ? 9.473 8.621 7.132 1.00 97.94 121 LEU A CA 1
ATOM 966 C C . LEU A 1 121 ? 10.840 9.294 6.953 1.00 97.94 121 LEU A C 1
ATOM 968 O O . LEU A 1 121 ? 11.852 8.737 7.389 1.00 97.94 121 LEU A O 1
ATOM 972 N N . GLN A 1 122 ? 10.868 10.490 6.358 1.00 98.06 122 GLN A N 1
ATOM 973 C CA . GLN A 1 122 ? 12.074 11.258 6.050 1.00 98.06 122 GLN A CA 1
ATOM 974 C C . GLN A 1 122 ? 12.913 11.555 7.298 1.00 98.06 122 GLN A C 1
ATOM 976 O O . GLN A 1 122 ? 14.139 11.558 7.206 1.00 98.06 122 GLN A O 1
ATOM 981 N N . LYS A 1 123 ? 12.296 11.728 8.476 1.00 98.00 123 LYS A N 1
ATOM 982 C CA . LYS A 1 123 ? 13.014 11.932 9.753 1.00 98.00 123 LYS A CA 1
ATOM 983 C C . LYS A 1 123 ? 13.969 10.787 10.110 1.00 98.00 123 LYS A C 1
ATOM 985 O O . LYS A 1 123 ? 14.919 11.007 10.857 1.00 98.00 123 LYS A O 1
ATOM 990 N N . ASN A 1 124 ? 13.746 9.584 9.578 1.00 97.69 124 ASN A N 1
ATOM 991 C CA . ASN A 1 124 ? 14.610 8.424 9.816 1.00 97.69 124 ASN A CA 1
ATOM 992 C C . ASN A 1 124 ? 15.844 8.390 8.898 1.00 97.69 124 ASN A C 1
ATOM 994 O O . ASN A 1 124 ? 16.708 7.528 9.068 1.00 97.69 124 ASN A O 1
ATOM 998 N N . TYR A 1 125 ? 15.943 9.309 7.931 1.00 96.94 125 TYR A N 1
ATOM 999 C CA . TYR A 1 125 ? 16.983 9.305 6.910 1.00 96.94 125 TYR A CA 1
ATOM 1000 C C . TYR A 1 125 ? 17.622 10.685 6.734 1.00 96.94 125 TYR A C 1
ATOM 1002 O O . TYR A 1 125 ? 16.955 11.698 6.561 1.00 96.94 125 TYR A O 1
ATOM 1010 N N . ASN A 1 126 ? 18.954 10.710 6.675 1.00 96.19 126 ASN A N 1
ATOM 1011 C CA . ASN A 1 126 ? 19.712 11.935 6.385 1.00 96.19 126 ASN A CA 1
ATOM 1012 C C . ASN A 1 126 ? 19.741 12.288 4.888 1.00 96.19 126 ASN A C 1
AT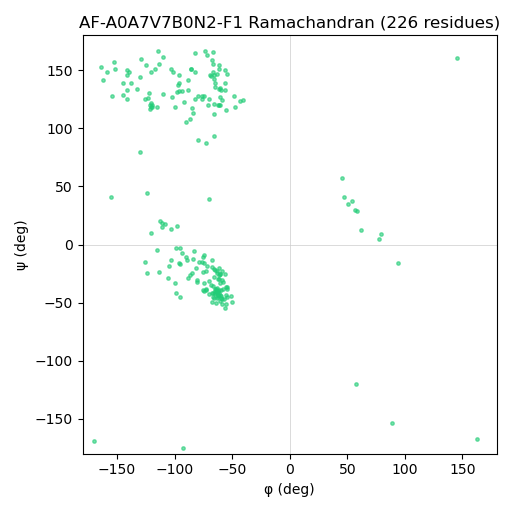OM 1014 O O . ASN A 1 126 ? 20.150 13.383 4.513 1.00 96.19 126 ASN A O 1
ATOM 1018 N N . LYS A 1 127 ? 19.381 11.332 4.025 1.00 96.94 127 LYS A N 1
ATOM 1019 C CA . LYS A 1 127 ? 19.280 11.512 2.575 1.00 96.94 127 LYS A CA 1
ATOM 1020 C C . LYS A 1 127 ? 17.809 11.687 2.198 1.00 96.94 127 LYS A C 1
ATOM 1022 O O . LYS A 1 127 ? 16.968 11.083 2.866 1.00 96.94 127 LYS A O 1
ATOM 1027 N N . PRO A 1 128 ? 17.500 12.466 1.148 1.00 97.81 128 PRO A N 1
ATOM 1028 C CA . PRO A 1 128 ? 16.131 12.589 0.671 1.00 97.81 128 PRO A CA 1
ATOM 1029 C C . PRO A 1 128 ? 15.604 11.219 0.237 1.00 97.81 128 PRO A C 1
ATOM 1031 O O . PRO A 1 128 ? 16.311 10.474 -0.450 1.00 97.81 128 PRO A O 1
ATOM 1034 N N . ILE A 1 129 ? 14.380 10.896 0.645 1.00 98.31 129 ILE A N 1
ATOM 1035 C CA . ILE A 1 129 ? 13.655 9.739 0.119 1.00 98.31 129 ILE A CA 1
ATOM 1036 C C . ILE A 1 129 ? 13.342 9.954 -1.369 1.00 98.31 129 ILE A C 1
ATOM 1038 O O . ILE A 1 129 ? 13.124 11.078 -1.819 1.00 98.31 129 ILE A O 1
ATOM 1042 N N . ALA A 1 130 ? 13.353 8.869 -2.136 1.00 98.25 130 ALA A N 1
ATOM 1043 C CA . ALA A 1 130 ? 13.140 8.856 -3.580 1.00 98.25 130 ALA A CA 1
ATOM 1044 C C . ALA A 1 130 ? 11.683 8.555 -3.979 1.00 98.25 130 ALA A C 1
ATOM 1046 O O . ALA A 1 130 ? 11.377 8.565 -5.168 1.00 98.25 130 ALA A O 1
ATOM 1047 N N . ILE A 1 131 ? 10.807 8.288 -3.002 1.00 98.62 131 ILE A N 1
ATOM 1048 C CA . ILE A 1 131 ? 9.399 7.944 -3.228 1.00 98.62 131 ILE A CA 1
ATOM 1049 C C . ILE A 1 131 ? 8.671 9.150 -3.827 1.00 98.62 131 ILE A C 1
ATOM 1051 O O . ILE A 1 131 ? 8.600 10.206 -3.195 1.00 98.62 131 ILE A O 1
ATOM 1055 N N . GLU A 1 132 ? 8.100 8.988 -5.019 1.00 98.00 132 GLU A N 1
ATOM 1056 C CA . GLU A 1 132 ? 7.250 10.018 -5.619 1.00 98.00 132 GLU A CA 1
ATOM 1057 C C . GLU A 1 132 ? 5.815 9.959 -5.073 1.00 98.00 132 GLU A C 1
ATOM 1059 O O . GLU A 1 132 ? 5.290 8.891 -4.755 1.00 98.00 132 GLU A O 1
ATOM 1064 N N . ILE A 1 133 ? 5.163 11.118 -4.995 1.00 97.81 133 ILE A N 1
ATOM 1065 C CA . ILE A 1 133 ? 3.741 11.256 -4.672 1.00 97.81 133 ILE A CA 1
ATOM 1066 C C . ILE A 1 133 ? 3.062 12.013 -5.808 1.00 97.81 133 ILE A C 1
ATOM 1068 O O . ILE A 1 133 ? 3.515 13.090 -6.199 1.00 97.81 133 ILE A O 1
ATOM 1072 N N . MET A 1 134 ? 2.000 11.436 -6.369 1.00 97.00 134 MET A N 1
ATOM 1073 C CA . MET A 1 134 ? 1.238 12.046 -7.460 1.00 97.00 134 MET A CA 1
ATOM 1074 C C . MET A 1 134 ? -0.213 11.566 -7.440 1.00 97.00 134 MET A C 1
ATOM 1076 O O . MET A 1 134 ? -0.490 10.455 -6.995 1.00 97.00 134 MET A O 1
ATOM 1080 N N . SER A 1 135 ? -1.125 12.337 -8.027 1.00 97.88 135 SER A N 1
ATOM 1081 C CA . SER A 1 135 ? -2.428 11.794 -8.409 1.00 97.88 135 SER A CA 1
ATOM 1082 C C . SER A 1 135 ? -2.274 10.697 -9.474 1.00 97.88 135 SER A C 1
ATOM 1084 O O . SER A 1 135 ? -1.368 10.729 -10.322 1.00 97.88 135 SER A O 1
ATOM 1086 N N . LEU A 1 136 ? -3.149 9.694 -9.428 1.00 98.38 136 LEU A N 1
ATOM 1087 C CA . LEU A 1 136 ? -3.215 8.642 -10.435 1.00 98.38 136 LEU A CA 1
ATOM 1088 C C . LEU A 1 136 ? -3.768 9.222 -11.745 1.00 98.38 136 LEU A C 1
ATOM 1090 O O . LEU A 1 136 ? -4.889 9.724 -11.794 1.00 98.38 136 LEU A O 1
ATOM 1094 N N . LYS A 1 137 ? -2.983 9.142 -12.820 1.00 97.38 137 LYS A N 1
ATOM 1095 C CA . LYS A 1 137 ? -3.348 9.660 -14.149 1.00 97.38 137 LYS A CA 1
ATOM 1096 C C . LYS A 1 137 ? -3.942 8.584 -15.043 1.00 97.38 137 LYS A C 1
ATOM 1098 O O . LYS A 1 137 ? -4.923 8.824 -15.737 1.00 97.38 137 LYS A O 1
ATOM 1103 N N . ASN A 1 138 ? -3.310 7.416 -15.059 1.00 97.50 138 ASN A N 1
ATOM 1104 C CA . ASN A 1 138 ? -3.769 6.236 -15.774 1.00 97.50 138 ASN A CA 1
ATOM 1105 C C . ASN A 1 138 ? -3.273 4.981 -15.054 1.00 97.50 138 ASN A C 1
ATOM 1107 O O . ASN A 1 138 ? -2.236 4.996 -14.389 1.00 97.50 138 ASN A O 1
ATOM 1111 N N . TYR A 1 139 ? -4.046 3.909 -15.180 1.00 98.31 139 TYR A N 1
ATOM 1112 C CA . TYR A 1 139 ? -3.708 2.591 -14.672 1.00 98.31 139 TYR A CA 1
ATOM 1113 C C . TYR A 1 139 ? -4.243 1.543 -15.638 1.00 98.31 139 TYR A C 1
ATOM 1115 O O . TYR A 1 139 ? -5.423 1.567 -15.995 1.00 98.31 139 TYR A O 1
ATOM 1123 N N . TYR A 1 140 ? -3.372 0.629 -16.042 1.00 98.31 140 TYR A N 1
ATOM 1124 C CA . TYR A 1 140 ? -3.701 -0.463 -16.945 1.00 98.31 140 TYR A CA 1
ATOM 1125 C C . TYR A 1 140 ? -3.411 -1.793 -16.248 1.00 98.31 140 TYR A C 1
ATOM 1127 O O . TYR A 1 140 ? -2.254 -2.024 -15.885 1.00 98.31 140 TYR A O 1
ATOM 1135 N N . PRO A 1 141 ? -4.421 -2.661 -16.036 1.00 98.25 141 PRO A N 1
ATOM 1136 C CA . PRO A 1 141 ? -4.199 -3.979 -15.458 1.00 98.25 141 PRO A CA 1
ATOM 1137 C C . PRO A 1 141 ? -3.174 -4.766 -16.276 1.00 98.25 141 PRO A C 1
ATOM 1139 O O . PRO A 1 141 ? -3.264 -4.829 -17.503 1.00 98.25 141 PRO A O 1
ATOM 1142 N N . ALA A 1 142 ? -2.213 -5.377 -15.589 1.00 97.75 142 ALA A N 1
ATOM 1143 C CA . ALA A 1 142 ? -1.241 -6.252 -16.225 1.00 97.75 142 ALA A CA 1
ATOM 1144 C C . ALA A 1 142 ? -1.904 -7.567 -16.655 1.00 97.75 142 ALA A C 1
ATOM 1146 O O . ALA A 1 142 ? -2.976 -7.956 -16.169 1.00 97.75 142 ALA A O 1
ATOM 1147 N N . GLU A 1 143 ? -1.236 -8.292 -17.545 1.00 97.50 143 GLU A N 1
ATOM 1148 C CA . GLU A 1 143 ? -1.714 -9.550 -18.094 1.00 97.50 143 GLU A CA 1
ATOM 1149 C C . GLU A 1 143 ? -2.016 -10.579 -16.990 1.00 97.50 143 GLU A C 1
ATOM 1151 O O . GLU A 1 143 ? -1.375 -10.636 -15.937 1.00 97.50 143 GLU A O 1
ATOM 1156 N N . HIS A 1 144 ? -2.976 -11.473 -17.247 1.00 95.69 144 HIS A N 1
ATOM 1157 C CA . HIS A 1 144 ? -3.458 -12.436 -16.250 1.00 95.69 144 HIS A CA 1
ATOM 1158 C C . HIS A 1 144 ? -2.353 -13.329 -15.649 1.00 95.69 144 HIS A C 1
ATOM 1160 O O . HIS A 1 144 ? -2.500 -13.831 -14.532 1.00 95.69 144 HIS A O 1
ATOM 1166 N N . TYR A 1 145 ? -1.246 -13.559 -16.360 1.00 94.81 145 TYR A N 1
ATOM 1167 C CA . TYR A 1 145 ? -0.137 -14.353 -15.829 1.00 94.81 145 TYR A CA 1
ATOM 1168 C C . TYR A 1 145 ? 0.662 -13.618 -14.737 1.00 94.81 145 TYR A C 1
ATOM 1170 O O . TYR A 1 145 ? 1.261 -14.288 -13.897 1.00 94.81 145 TYR A O 1
ATOM 1178 N N . HIS A 1 146 ? 0.631 -12.281 -14.697 1.00 97.44 146 HIS A N 1
ATOM 1179 C CA . HIS A 1 146 ? 1.234 -11.483 -13.626 1.00 97.44 146 HIS A CA 1
ATOM 1180 C C . HIS A 1 146 ? 0.344 -11.395 -12.380 1.00 97.44 146 HIS A C 1
ATOM 1182 O O . HIS A 1 146 ? 0.862 -11.344 -11.266 1.00 97.44 146 HIS A O 1
ATOM 1188 N N . GLN A 1 147 ? -0.980 -11.436 -12.551 1.00 98.06 147 GLN A N 1
ATOM 1189 C CA . GLN A 1 147 ? -1.928 -11.400 -11.434 1.00 98.06 147 GLN A CA 1
ATOM 1190 C C . GLN A 1 147 ? -1.712 -12.595 -10.503 1.00 98.06 147 GLN A C 1
ATOM 1192 O O . GLN A 1 147 ? -1.736 -13.745 -10.960 1.00 98.06 147 GLN A O 1
ATOM 1197 N N . LYS A 1 148 ? -1.538 -12.355 -9.201 1.00 96.94 148 LYS A N 1
ATOM 1198 C CA . LYS A 1 148 ? -1.321 -13.401 -8.187 1.00 96.94 148 LYS A CA 1
ATOM 1199 C C . LYS A 1 148 ? -0.156 -14.329 -8.538 1.00 96.94 148 LYS A C 1
ATOM 1201 O O . LYS A 1 148 ? -0.220 -15.540 -8.310 1.00 96.94 148 LYS A O 1
ATOM 1206 N N . TYR A 1 149 ? 0.911 -13.780 -9.120 1.00 97.69 149 TYR A N 1
ATOM 1207 C CA . TYR A 1 149 ? 2.025 -14.571 -9.648 1.00 97.69 149 TYR A CA 1
ATOM 1208 C C . TYR A 1 149 ? 2.632 -15.524 -8.608 1.00 97.69 149 TYR A C 1
ATOM 1210 O O . TYR A 1 149 ? 2.835 -16.696 -8.917 1.00 97.69 149 TYR A O 1
ATOM 1218 N N . LEU A 1 150 ? 2.873 -15.061 -7.374 1.00 96.12 150 LEU A N 1
ATOM 1219 C CA . LEU A 1 150 ? 3.454 -15.886 -6.302 1.00 96.12 150 LEU A CA 1
ATOM 1220 C C . LEU A 1 150 ? 2.464 -16.875 -5.668 1.00 96.12 150 LEU A C 1
ATOM 1222 O O . LEU A 1 150 ? 2.896 -17.818 -5.011 1.00 96.12 150 LEU A O 1
ATOM 1226 N N . ASP A 1 1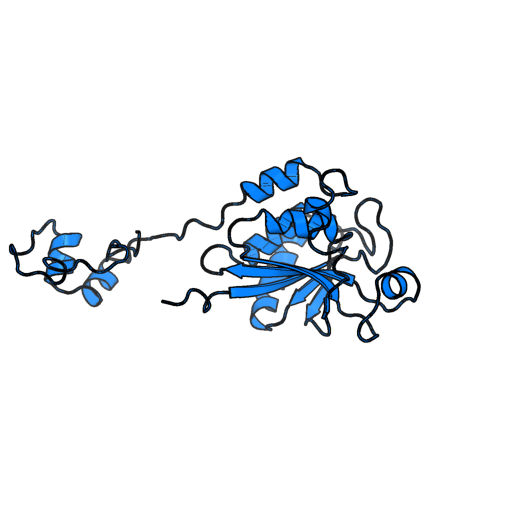51 ? 1.155 -16.715 -5.882 1.00 93.75 151 ASP A N 1
ATOM 1227 C CA . ASP A 1 151 ? 0.178 -17.753 -5.521 1.00 93.75 151 ASP A CA 1
ATOM 1228 C C . ASP A 1 151 ? 0.235 -18.910 -6.521 1.00 93.75 151 ASP A C 1
ATOM 1230 O O . ASP A 1 151 ? 0.165 -20.078 -6.143 1.00 93.75 151 ASP A O 1
ATOM 1234 N N . LYS A 1 152 ? 0.407 -18.575 -7.806 1.00 95.62 152 LYS A N 1
ATOM 1235 C CA . LYS A 1 152 ? 0.557 -19.535 -8.909 1.00 95.62 152 LYS A CA 1
ATOM 1236 C C . LYS A 1 152 ? 1.940 -20.195 -8.907 1.00 95.62 152 LYS A C 1
ATOM 1238 O O . LYS A 1 152 ? 2.062 -21.362 -9.264 1.00 95.62 152 LYS A O 1
ATOM 1243 N N . ASN A 1 153 ? 2.967 -19.457 -8.484 1.00 94.31 153 ASN A N 1
ATOM 1244 C CA . ASN A 1 153 ? 4.368 -19.869 -8.480 1.00 94.31 153 ASN A CA 1
ATOM 1245 C C . ASN A 1 153 ? 4.996 -19.598 -7.098 1.00 94.31 153 ASN A C 1
ATOM 1247 O O . ASN A 1 153 ? 5.723 -18.615 -6.945 1.00 94.31 153 ASN A O 1
ATOM 1251 N N . PRO A 1 154 ? 4.765 -20.454 -6.083 1.00 91.25 154 PRO A N 1
ATOM 1252 C CA . PRO A 1 154 ? 5.238 -20.209 -4.714 1.00 91.25 154 PRO A CA 1
ATOM 1253 C C . PRO A 1 154 ? 6.761 -20.091 -4.564 1.00 91.25 154 PRO A C 1
ATOM 1255 O O . PRO A 1 154 ? 7.241 -19.445 -3.638 1.00 91.25 154 PRO A O 1
ATOM 1258 N N . SER A 1 155 ? 7.526 -20.705 -5.472 1.00 90.12 155 SER A N 1
ATOM 1259 C CA . SER A 1 155 ? 8.990 -20.594 -5.557 1.00 90.12 155 SER A CA 1
ATOM 1260 C C . SER A 1 155 ? 9.455 -19.574 -6.604 1.00 90.12 155 SER A C 1
ATOM 1262 O O . SER A 1 155 ? 10.598 -19.632 -7.058 1.00 90.12 155 SER A O 1
ATOM 1264 N N . GLY A 1 156 ? 8.553 -18.706 -7.062 1.00 89.25 156 GLY A N 1
ATOM 1265 C CA . GLY A 1 156 ? 8.848 -17.652 -8.021 1.00 89.25 156 GLY A CA 1
ATOM 1266 C C . GLY A 1 156 ? 9.782 -16.588 -7.444 1.00 89.25 156 GLY A C 1
ATOM 1267 O O . GLY A 1 156 ? 10.000 -16.502 -6.237 1.00 89.25 156 GLY A O 1
ATOM 1268 N N . TYR A 1 157 ? 10.340 -15.762 -8.327 1.00 91.00 157 TYR A N 1
ATOM 1269 C CA . TYR A 1 157 ? 11.203 -14.657 -7.929 1.00 91.00 157 TYR A CA 1
ATOM 1270 C C . TYR A 1 157 ? 10.467 -13.669 -7.014 1.00 91.00 157 TYR A C 1
ATOM 1272 O O . TYR A 1 157 ? 9.354 -13.235 -7.312 1.00 91.00 157 TYR A O 1
ATOM 1280 N N . CYS A 1 158 ? 11.118 -13.290 -5.916 1.00 90.69 158 CYS A N 1
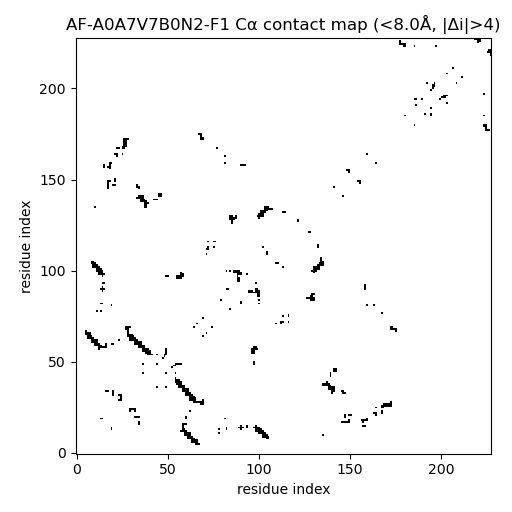ATOM 1281 C CA . CYS A 1 158 ? 10.665 -12.236 -5.027 1.00 90.69 158 CYS A CA 1
ATOM 1282 C C . CYS A 1 158 ? 11.867 -11.639 -4.293 1.00 90.69 158 CYS A C 1
ATOM 1284 O O . CYS A 1 158 ? 12.644 -12.375 -3.686 1.00 90.69 158 CYS A O 1
ATOM 1286 N N . HIS A 1 159 ? 12.019 -10.315 -4.332 1.00 89.31 159 HIS A N 1
ATOM 1287 C CA . HIS A 1 159 ? 13.062 -9.631 -3.563 1.00 89.31 159 HIS A CA 1
ATOM 1288 C C . HIS A 1 159 ? 12.641 -9.349 -2.106 1.00 89.31 159 HIS A C 1
ATOM 1290 O O . HIS A 1 159 ? 13.487 -8.995 -1.287 1.00 89.31 159 HIS A O 1
ATOM 1296 N N . ILE A 1 160 ? 11.353 -9.504 -1.772 1.00 90.38 160 ILE A N 1
ATOM 1297 C CA . ILE A 1 160 ? 10.824 -9.330 -0.414 1.00 90.38 160 ILE A CA 1
ATOM 1298 C C . ILE A 1 160 ? 11.056 -10.623 0.379 1.00 90.38 160 ILE A C 1
ATOM 1300 O O . ILE A 1 160 ? 10.641 -11.704 -0.035 1.00 90.38 160 ILE A O 1
ATOM 1304 N N . GLY A 1 161 ? 11.717 -10.511 1.534 1.00 88.81 161 GLY A N 1
ATOM 1305 C CA . GLY A 1 161 ? 12.036 -11.651 2.395 1.00 88.81 161 GLY A CA 1
ATOM 1306 C C . GLY A 1 161 ? 10.803 -12.310 3.026 1.00 88.81 161 GLY A C 1
ATOM 1307 O O . GLY A 1 161 ? 9.807 -11.653 3.342 1.00 88.81 161 GLY A O 1
ATOM 1308 N N . ALA A 1 162 ? 10.865 -13.626 3.253 1.00 89.56 162 ALA A N 1
ATOM 1309 C CA . ALA A 1 162 ? 9.759 -14.406 3.819 1.00 89.56 162 ALA A CA 1
ATOM 1310 C C . ALA A 1 162 ? 9.317 -13.907 5.210 1.00 89.56 162 ALA A C 1
ATOM 1312 O O . ALA A 1 162 ? 8.137 -13.965 5.558 1.00 89.56 162 ALA A O 1
ATOM 1313 N N . GLU A 1 163 ? 10.241 -13.349 5.993 1.00 91.12 163 GLU A N 1
ATOM 1314 C CA . GLU A 1 163 ? 9.956 -12.742 7.292 1.00 91.12 163 GLU A CA 1
ATOM 1315 C C . GLU A 1 163 ? 9.000 -11.548 7.188 1.00 91.12 163 GLU A C 1
ATOM 1317 O O . GLU A 1 163 ? 8.224 -11.294 8.112 1.00 91.12 163 GLU A O 1
ATOM 1322 N N . LYS A 1 164 ? 9.019 -10.823 6.062 1.00 92.81 164 LYS A N 1
ATOM 1323 C CA . LYS A 1 164 ? 8.086 -9.723 5.808 1.00 92.81 164 LYS A CA 1
ATOM 1324 C C . LYS A 1 164 ? 6.689 -10.264 5.518 1.00 92.81 164 LYS A C 1
ATOM 1326 O O . LYS A 1 164 ? 5.731 -9.711 6.046 1.00 92.81 164 LYS A O 1
ATOM 1331 N N . PHE A 1 165 ? 6.556 -11.368 4.782 1.00 92.19 165 PHE A N 1
ATOM 1332 C CA . PHE A 1 165 ? 5.254 -12.008 4.559 1.00 92.19 165 PHE A CA 1
ATOM 1333 C C . PHE A 1 165 ? 4.620 -12.523 5.853 1.00 92.19 165 PHE A C 1
ATOM 1335 O O . PHE A 1 165 ? 3.421 -12.337 6.060 1.00 92.19 165 PHE A O 1
ATOM 1342 N N . GLU A 1 166 ? 5.402 -13.114 6.757 1.00 90.00 166 GLU A N 1
ATOM 1343 C CA . GLU A 1 166 ? 4.877 -13.522 8.067 1.00 90.00 166 GLU A CA 1
ATOM 1344 C C . GLU A 1 166 ? 4.448 -12.316 8.908 1.00 90.00 166 GLU A C 1
ATOM 1346 O O . GLU A 1 166 ? 3.371 -12.330 9.506 1.00 90.00 166 GLU A O 1
ATOM 1351 N N . LYS A 1 167 ? 5.225 -11.225 8.880 1.00 88.94 167 LYS A N 1
ATOM 1352 C CA . LYS A 1 167 ? 4.818 -9.959 9.504 1.00 88.94 167 LYS A CA 1
ATOM 1353 C C . LYS A 1 167 ? 3.542 -9.389 8.885 1.00 88.94 167 LYS A C 1
ATOM 1355 O O . LYS A 1 167 ? 2.709 -8.902 9.634 1.00 88.94 167 LYS A O 1
ATOM 1360 N N . ALA A 1 168 ? 3.351 -9.480 7.568 1.00 89.75 168 ALA A N 1
ATOM 1361 C CA . ALA A 1 168 ? 2.138 -9.010 6.894 1.00 89.75 168 ALA A CA 1
ATOM 1362 C C . ALA A 1 168 ? 0.884 -9.762 7.361 1.00 89.75 168 ALA A C 1
ATOM 1364 O O . ALA A 1 168 ? -0.123 -9.135 7.674 1.00 89.75 168 ALA A O 1
ATOM 1365 N N . LYS A 1 169 ? 0.965 -11.093 7.505 1.00 87.44 169 LYS A N 1
ATOM 1366 C CA . LYS A 1 169 ? -0.135 -11.917 8.050 1.00 87.44 169 LYS A CA 1
ATOM 1367 C C . LYS A 1 169 ? -0.516 -11.520 9.478 1.00 87.44 169 LYS A C 1
ATOM 1369 O O . LYS A 1 169 ? -1.672 -11.650 9.885 1.00 87.44 169 LYS A O 1
ATOM 1374 N N . GLN A 1 170 ? 0.481 -11.085 10.245 1.00 83.31 170 GLN A N 1
ATOM 1375 C CA . GLN A 1 170 ? 0.341 -10.648 11.632 1.00 83.31 170 GLN A CA 1
ATOM 1376 C C . GLN A 1 170 ? 0.052 -9.152 11.764 1.00 83.31 170 GLN A C 1
ATOM 1378 O O . GLN A 1 170 ? -0.284 -8.715 12.862 1.00 83.31 170 GLN A O 1
ATOM 1383 N N . ALA A 1 171 ? 0.175 -8.374 10.684 1.00 78.75 171 ALA A N 1
ATOM 1384 C CA . ALA A 1 171 ? -0.168 -6.966 10.664 1.00 78.75 171 ALA A CA 1
ATOM 1385 C C . ALA A 1 171 ? -1.680 -6.871 10.869 1.00 78.75 171 ALA A C 1
ATOM 1387 O O . ALA A 1 171 ? -2.481 -7.052 9.950 1.00 78.75 171 ALA A O 1
ATOM 1388 N N . GLU A 1 172 ? -2.070 -6.702 12.129 1.00 62.16 172 GLU A N 1
ATOM 1389 C CA . GLU A 1 172 ? -3.461 -6.568 12.504 1.00 62.16 172 GLU A CA 1
ATOM 1390 C C . GLU A 1 172 ? -4.022 -5.317 11.820 1.00 62.16 172 GLU A C 1
ATOM 1392 O O . GLU A 1 172 ? -3.575 -4.193 12.066 1.00 62.16 172 GLU A O 1
ATOM 1397 N N . ALA A 1 173 ? -5.050 -5.520 10.989 1.00 57.53 173 ALA A N 1
ATOM 1398 C CA . ALA A 1 173 ? -6.171 -4.595 10.935 1.00 57.53 173 ALA A CA 1
ATOM 1399 C C . ALA A 1 173 ? -6.473 -4.205 12.381 1.00 57.53 173 ALA A C 1
ATOM 1401 O O . ALA A 1 173 ? -6.642 -5.113 13.203 1.00 57.53 173 ALA A O 1
ATOM 1402 N N . LYS A 1 174 ? -6.471 -2.905 12.708 1.00 53.72 174 LYS A N 1
ATOM 1403 C CA . LYS A 1 174 ? -6.865 -2.448 14.045 1.00 53.72 174 LYS A CA 1
ATOM 1404 C C . LYS A 1 174 ? -8.113 -3.245 14.406 1.00 53.72 174 LYS A C 1
ATOM 1406 O O . LYS A 1 174 ? -9.071 -3.226 13.634 1.00 53.72 174 LYS A O 1
ATOM 1411 N N . LYS A 1 175 ? -8.100 -3.975 15.529 1.00 53.22 175 LYS A N 1
ATOM 1412 C CA . LYS A 1 175 ? -9.371 -4.446 16.082 1.00 53.22 175 LYS A CA 1
ATOM 1413 C C . LYS A 1 175 ? -10.274 -3.212 16.105 1.00 53.22 175 LYS A C 1
ATOM 1415 O O . LYS A 1 175 ? -9.778 -2.178 16.577 1.00 53.22 175 LYS A O 1
ATOM 1420 N N . PRO A 1 176 ? -11.493 -3.259 15.538 1.00 54.28 176 PRO A N 1
ATOM 1421 C CA . PRO A 1 176 ? -12.421 -2.151 15.685 1.00 54.28 176 PRO A CA 1
ATOM 1422 C C . PRO A 1 176 ? -12.417 -1.788 17.165 1.00 54.28 176 PRO A C 1
ATOM 1424 O O . PRO A 1 176 ? -12.579 -2.649 18.032 1.00 54.28 176 PRO A O 1
ATOM 1427 N N . LYS A 1 177 ? -12.005 -0.555 17.459 1.00 57.62 177 LYS A N 1
ATOM 1428 C CA . LYS A 1 177 ? -11.807 -0.133 18.836 1.00 57.62 177 LYS A CA 1
ATOM 1429 C C . LYS A 1 177 ? -13.197 0.197 19.349 1.00 57.62 177 LYS A C 1
ATOM 1431 O O . LYS A 1 177 ? -13.678 1.307 19.151 1.00 57.62 177 LYS A O 1
ATOM 1436 N N . PHE A 1 178 ? -13.858 -0.804 19.915 1.00 70.50 178 PHE A N 1
ATOM 1437 C CA . PHE A 1 178 ? -15.129 -0.628 20.593 1.00 70.50 178 PHE A CA 1
ATOM 1438 C C . PHE A 1 178 ? -14.844 0.087 21.912 1.00 70.50 178 PHE A C 1
ATOM 1440 O O . PHE A 1 178 ? -14.525 -0.519 22.932 1.00 70.50 178 PHE A O 1
ATOM 1447 N N . GLU A 1 179 ? -14.818 1.415 21.859 1.00 77.06 179 GLU A N 1
ATOM 1448 C CA . GLU A 1 179 ? -14.663 2.242 23.047 1.00 77.06 179 GLU A CA 1
ATOM 1449 C C . GLU A 1 179 ? -16.038 2.624 23.569 1.00 77.06 179 GLU A C 1
ATOM 1451 O O . GLU A 1 179 ? -16.899 3.094 22.820 1.00 77.06 179 GLU A O 1
ATOM 1456 N N . ARG A 1 180 ? -16.230 2.460 24.879 1.00 81.12 180 ARG A N 1
ATOM 1457 C CA . ARG A 1 180 ? -17.421 2.969 25.549 1.00 81.12 180 ARG A CA 1
ATOM 1458 C C . ARG A 1 180 ? -17.484 4.479 25.338 1.00 81.12 180 ARG A C 1
ATOM 1460 O O . ARG A 1 180 ? -16.544 5.202 25.677 1.00 81.12 180 ARG A O 1
ATOM 1467 N N . LYS A 1 181 ? -18.604 4.950 24.787 1.00 86.81 181 LYS A N 1
ATOM 1468 C CA . LYS A 1 181 ? -18.856 6.385 24.623 1.00 86.81 181 LYS A CA 1
ATOM 1469 C C . LYS A 1 181 ? -18.880 7.073 25.999 1.00 86.81 181 LYS A C 1
ATOM 1471 O O . LYS A 1 181 ? -19.252 6.435 26.986 1.00 86.81 181 LYS A O 1
ATOM 1476 N N . PRO A 1 182 ? -18.512 8.364 26.094 1.00 91.12 182 PRO A N 1
ATOM 1477 C CA . PRO A 1 182 ? -18.629 9.112 27.340 1.00 91.12 182 PRO A CA 1
ATOM 1478 C C . PRO A 1 182 ? -20.051 9.053 27.903 1.00 91.12 182 PRO A C 1
ATOM 1480 O O . PRO A 1 182 ? -21.019 9.064 27.145 1.00 91.12 182 PRO A O 1
ATOM 1483 N N . ASP A 1 183 ? -20.171 9.056 29.229 1.00 91.19 183 ASP A N 1
ATOM 1484 C CA . ASP A 1 183 ? -21.451 8.937 29.940 1.00 91.19 183 ASP A CA 1
ATOM 1485 C C . ASP A 1 183 ? -22.487 9.982 29.491 1.00 91.19 183 ASP A C 1
ATOM 1487 O O . ASP A 1 183 ? -23.650 9.663 29.260 1.00 91.19 183 ASP A O 1
ATOM 1491 N N . SER A 1 184 ? -22.036 11.214 29.228 1.00 91.25 184 SER A N 1
ATOM 1492 C CA . SER A 1 184 ? -22.878 12.285 28.682 1.00 91.25 184 SER A CA 1
ATOM 1493 C C . SER A 1 184 ? -23.494 11.930 27.326 1.00 91.25 184 SER A C 1
ATOM 1495 O O . SER A 1 184 ? -24.654 12.234 27.083 1.00 91.25 184 SER A O 1
ATOM 1497 N N . VAL A 1 185 ? -22.735 11.257 26.457 1.00 90.44 185 VAL A N 1
ATOM 1498 C CA . VAL A 1 185 ? -23.207 10.816 25.138 1.00 90.44 185 VAL A CA 1
ATOM 1499 C C . VAL A 1 185 ? -24.151 9.626 25.284 1.00 90.44 185 VAL A C 1
ATOM 1501 O O . VAL A 1 185 ? -25.166 9.563 24.596 1.00 90.44 185 VAL A O 1
ATOM 1504 N N . LEU A 1 186 ? -23.852 8.686 26.187 1.00 92.69 186 LEU A N 1
ATOM 1505 C CA . LEU A 1 186 ? -24.736 7.548 26.461 1.00 92.69 186 LEU A CA 1
ATOM 1506 C C . LEU A 1 186 ? -26.097 8.019 26.981 1.00 92.69 186 LEU A C 1
ATOM 1508 O O . LEU A 1 186 ? -27.122 7.537 26.511 1.00 92.69 186 LEU A O 1
ATOM 1512 N N . LYS A 1 187 ? -26.113 9.020 27.865 1.00 93.38 187 LYS A N 1
ATOM 1513 C CA . LYS A 1 187 ? -27.342 9.603 28.417 1.00 93.38 187 LYS A CA 1
ATOM 1514 C C . LYS A 1 187 ? -28.206 10.329 27.382 1.00 93.38 187 LYS A C 1
ATOM 1516 O O . LYS A 1 187 ? -29.416 10.397 27.546 1.00 93.38 187 LYS A O 1
ATOM 1521 N N . GLU A 1 188 ? -27.598 10.867 26.325 1.00 92.81 188 GLU A N 1
ATOM 1522 C CA . GLU A 1 188 ? -28.318 11.505 25.213 1.00 92.81 188 GLU A CA 1
ATOM 1523 C C . GLU A 1 188 ? -28.796 10.508 24.145 1.00 92.81 188 GLU A C 1
ATOM 1525 O O . GLU A 1 188 ? -29.733 10.809 23.407 1.00 92.81 188 GLU A O 1
ATOM 1530 N N . THR A 1 189 ? -28.144 9.346 24.020 1.00 92.38 189 THR A N 1
ATOM 1531 C CA . THR A 1 189 ? -28.365 8.409 22.900 1.00 92.38 189 THR A CA 1
ATOM 1532 C C . THR A 1 189 ? -29.158 7.160 23.265 1.00 92.38 189 THR A C 1
ATOM 1534 O O . THR A 1 189 ? -29.831 6.608 22.395 1.00 92.38 189 THR A O 1
ATOM 1537 N N . LEU A 1 190 ? -29.082 6.700 24.514 1.00 94.31 190 LEU A N 1
ATOM 1538 C CA . LEU A 1 190 ? -29.827 5.543 25.002 1.00 94.31 190 LEU A CA 1
ATOM 1539 C C . LEU A 1 190 ? -31.224 5.955 25.475 1.00 94.31 190 LEU A C 1
ATOM 1541 O O . LEU A 1 190 ? -31.434 7.066 25.955 1.00 94.31 190 LEU A O 1
ATOM 1545 N N . THR A 1 191 ? -32.181 5.033 25.380 1.00 95.00 191 THR A N 1
ATOM 1546 C CA . THR A 1 191 ? -33.446 5.170 26.120 1.00 95.00 191 THR A CA 1
ATOM 1547 C C . THR A 1 191 ? -33.199 5.050 27.624 1.00 95.00 191 THR A C 1
ATOM 1549 O O . THR A 1 191 ? -32.218 4.427 28.035 1.00 95.00 191 THR A O 1
ATOM 1552 N N . ASP A 1 192 ? -34.117 5.575 28.441 1.00 95.44 192 ASP A N 1
ATOM 1553 C CA . ASP A 1 192 ? -34.009 5.531 29.908 1.00 95.44 192 ASP A CA 1
ATOM 1554 C C . ASP A 1 192 ? -33.707 4.111 30.415 1.00 95.44 192 ASP A C 1
ATOM 1556 O O . ASP A 1 192 ? -32.721 3.898 31.113 1.00 95.44 192 ASP A O 1
ATOM 1560 N N . ILE A 1 193 ? -34.470 3.108 29.960 1.00 94.75 193 ILE A N 1
ATOM 1561 C CA . ILE A 1 193 ? -34.271 1.718 30.393 1.00 94.75 193 ILE A CA 1
ATOM 1562 C C . ILE A 1 193 ? -32.939 1.127 29.913 1.00 94.75 193 ILE A C 1
ATOM 1564 O O . ILE A 1 193 ? -32.305 0.370 30.640 1.00 94.75 193 ILE A O 1
ATOM 1568 N N . GLN A 1 194 ? -32.472 1.480 28.710 1.00 95.31 194 GLN A N 1
ATOM 1569 C CA . GLN A 1 194 ? -31.166 1.029 28.219 1.00 95.31 194 GLN A CA 1
ATOM 1570 C C . GLN A 1 194 ? -30.037 1.646 29.043 1.00 95.31 194 GLN A C 1
ATOM 1572 O O . GLN A 1 194 ? -29.081 0.949 29.377 1.00 95.31 194 GLN A O 1
ATOM 1577 N N . TYR A 1 195 ? -30.140 2.930 29.387 1.00 95.81 195 TYR A N 1
ATOM 1578 C CA . TYR A 1 195 ? -29.161 3.598 30.235 1.00 95.81 195 TYR A CA 1
ATOM 1579 C C . TYR A 1 195 ? -29.144 2.983 31.638 1.00 95.81 195 TYR A C 1
ATOM 1581 O O . TYR A 1 195 ? -28.085 2.573 32.101 1.00 95.81 195 TYR A O 1
ATOM 1589 N N . GLU A 1 196 ? -30.306 2.836 32.278 1.00 96.31 196 GLU A N 1
ATOM 1590 C CA . GLU A 1 196 ? -30.430 2.239 33.613 1.00 96.31 196 GLU A CA 1
ATOM 1591 C C . GLU A 1 196 ? -29.851 0.814 33.653 1.00 96.31 196 GLU A C 1
ATOM 1593 O O . GLU A 1 196 ? -29.045 0.485 34.523 1.00 96.31 196 GLU A O 1
ATOM 1598 N N . VAL A 1 197 ? -30.194 -0.031 32.675 1.00 95.88 197 VAL A N 1
ATOM 1599 C CA . VAL A 1 197 ? -29.680 -1.410 32.599 1.00 95.88 197 VAL A CA 1
ATOM 1600 C C . VAL A 1 197 ? -28.168 -1.438 32.366 1.00 95.88 197 VAL A C 1
ATOM 1602 O O . VAL A 1 197 ? -27.461 -2.226 32.987 1.00 95.88 197 VAL A O 1
ATOM 1605 N N . THR A 1 198 ? -27.647 -0.588 31.479 1.00 94.75 198 THR A N 1
ATOM 1606 C CA . THR A 1 198 ? -26.229 -0.657 31.079 1.00 94.75 198 THR A CA 1
ATOM 1607 C C . THR A 1 198 ? -25.279 0.115 31.997 1.00 94.75 198 THR A C 1
ATOM 1609 O O . THR A 1 198 ? -24.099 -0.229 32.058 1.00 94.75 198 THR A O 1
ATOM 1612 N N . GLN A 1 199 ? -25.753 1.158 32.687 1.00 96.00 199 GLN A N 1
ATOM 1613 C CA . GLN A 1 199 ? -24.925 2.053 33.508 1.00 96.00 199 GLN A CA 1
ATOM 1614 C C . GLN A 1 199 ? -25.229 1.960 35.009 1.00 96.00 199 GLN A C 1
ATOM 1616 O O . GLN A 1 199 ? -24.354 2.281 35.813 1.00 96.00 199 GLN A O 1
ATOM 1621 N N . GLU A 1 200 ? -26.432 1.522 35.395 1.00 96.12 200 GLU A N 1
ATOM 1622 C CA . GLU A 1 200 ? -26.914 1.547 36.788 1.00 96.12 200 GLU A CA 1
ATOM 1623 C C . GLU A 1 200 ? -27.268 0.154 37.342 1.00 96.12 200 GLU A C 1
ATOM 1625 O O . GLU A 1 200 ? -27.811 0.053 38.440 1.00 96.12 200 GLU A O 1
ATOM 1630 N N . ASP A 1 201 ? -26.921 -0.917 36.617 1.00 93.81 201 ASP A N 1
ATOM 1631 C CA . ASP A 1 201 ? -27.160 -2.320 37.006 1.00 93.81 201 ASP A CA 1
ATOM 1632 C C . ASP A 1 201 ? -28.655 -2.641 37.232 1.00 93.81 201 ASP A C 1
ATOM 1634 O O . ASP A 1 201 ? -29.034 -3.499 38.034 1.00 93.81 201 ASP A O 1
ATOM 1638 N N . ALA A 1 202 ? -29.538 -1.922 36.528 1.00 96.06 202 ALA A N 1
ATOM 1639 C CA . ALA A 1 202 ? -30.968 -2.196 36.543 1.00 96.06 202 ALA A CA 1
ATOM 1640 C C . ALA A 1 202 ? -31.310 -3.462 35.739 1.00 96.06 202 ALA A C 1
ATOM 1642 O O . ALA A 1 202 ? -30.525 -3.982 34.948 1.00 96.06 202 ALA A O 1
ATOM 1643 N N . THR A 1 203 ? -32.531 -3.965 35.914 1.00 95.56 203 THR A N 1
ATOM 1644 C CA . THR A 1 203 ? -33.054 -5.103 35.146 1.00 95.56 203 THR A CA 1
ATOM 1645 C C . THR A 1 203 ? -34.375 -4.715 34.500 1.00 95.56 203 THR A C 1
ATOM 1647 O O . THR A 1 203 ? -35.304 -4.286 35.188 1.00 95.56 203 THR A O 1
ATOM 1650 N N . GLU A 1 204 ? -34.474 -4.873 33.181 1.00 95.00 204 GLU A N 1
ATOM 1651 C CA . GLU A 1 204 ? -35.704 -4.576 32.446 1.00 95.00 204 GLU A CA 1
ATOM 1652 C C . GLU A 1 204 ? -36.861 -5.534 32.807 1.00 95.00 204 GLU A C 1
ATOM 1654 O O . GLU A 1 204 ? -36.635 -6.668 33.246 1.00 95.00 204 GLU A O 1
ATOM 1659 N N . PRO A 1 205 ? -38.130 -5.119 32.633 1.00 95.12 205 PRO A N 1
ATOM 1660 C CA . PRO A 1 205 ? -39.267 -5.966 32.968 1.00 95.12 205 PRO A CA 1
ATOM 1661 C C . PRO A 1 205 ? -39.354 -7.227 32.083 1.00 95.12 205 PRO A C 1
ATOM 1663 O O . PRO A 1 205 ? -39.224 -7.130 30.859 1.00 95.12 205 PRO A O 1
ATOM 1666 N N . PRO A 1 206 ? -39.683 -8.401 32.658 1.00 95.31 206 PRO A N 1
ATOM 1667 C CA . PRO A 1 206 ? -39.830 -9.637 31.894 1.00 95.31 206 PRO A CA 1
ATOM 1668 C C . PRO A 1 206 ? -40.849 -9.513 30.758 1.00 95.31 206 PRO A C 1
ATOM 1670 O O . PRO A 1 206 ? -41.932 -8.953 30.952 1.00 95.31 206 PRO A O 1
ATOM 1673 N N . PHE A 1 207 ? -40.522 -10.095 29.600 1.00 93.75 207 PHE A N 1
ATOM 1674 C CA . PHE A 1 207 ? -41.397 -10.187 28.420 1.00 93.75 207 PHE A CA 1
ATOM 1675 C C . PHE A 1 207 ? -41.807 -8.834 27.805 1.00 93.75 207 PHE A C 1
ATOM 1677 O O . PHE A 1 207 ? -42.721 -8.781 26.984 1.00 93.75 207 PHE A O 1
ATOM 1684 N N . LYS A 1 208 ? -41.166 -7.728 28.206 1.00 92.44 208 LYS A N 1
ATOM 1685 C CA . LYS A 1 208 ? -41.491 -6.365 27.757 1.00 92.44 208 LYS A CA 1
ATOM 1686 C C . LYS A 1 208 ? -40.285 -5.655 27.139 1.00 92.44 208 LYS A C 1
ATOM 1688 O O . LYS A 1 208 ? -40.053 -4.484 27.419 1.00 92.44 208 LYS A O 1
ATOM 1693 N N . ASN A 1 209 ? -39.536 -6.357 26.295 1.00 91.50 209 ASN A N 1
ATOM 1694 C CA . ASN A 1 209 ? -38.424 -5.783 25.542 1.00 91.50 209 ASN A CA 1
ATOM 1695 C C . ASN A 1 209 ? -38.535 -6.125 24.050 1.00 91.50 209 ASN A C 1
ATOM 1697 O O . ASN A 1 209 ? -39.239 -7.059 23.665 1.00 91.50 209 ASN A O 1
ATOM 1701 N N . GLU A 1 210 ? -37.848 -5.345 23.214 1.00 90.69 210 GLU A N 1
ATOM 1702 C CA . GLU A 1 210 ? -37.901 -5.457 21.749 1.00 90.69 210 GLU A CA 1
ATOM 1703 C C . GLU A 1 210 ? -37.391 -6.810 21.229 1.00 90.69 210 GLU A C 1
ATOM 1705 O O . GLU A 1 210 ? -37.846 -7.298 20.194 1.00 90.69 210 GLU A O 1
ATOM 1710 N N . TYR A 1 211 ? -36.459 -7.431 21.951 1.00 93.06 211 TYR A N 1
ATOM 1711 C CA . TYR A 1 211 ? -35.758 -8.627 21.495 1.00 93.06 211 TYR A CA 1
ATOM 1712 C C . TYR A 1 211 ? -36.324 -9.937 22.050 1.00 93.06 211 TYR A C 1
ATOM 1714 O O . TYR A 1 211 ? -35.871 -11.000 21.631 1.00 93.06 211 TYR A O 1
ATOM 1722 N N . HIS A 1 212 ? -37.333 -9.889 22.925 1.00 94.06 212 HIS A N 1
ATOM 1723 C CA . HIS A 1 212 ? -37.894 -11.064 23.594 1.00 94.06 212 HIS A CA 1
ATOM 1724 C C . HIS A 1 212 ? -38.357 -12.138 22.598 1.00 94.06 212 HIS A C 1
ATOM 1726 O O . HIS A 1 212 ? -38.042 -13.313 22.777 1.00 94.06 212 HIS A O 1
ATOM 1732 N N . ASP A 1 213 ? -39.036 -11.710 21.531 1.00 94.75 213 ASP A N 1
ATOM 1733 C CA . ASP A 1 213 ? -39.580 -12.573 20.475 1.00 94.75 213 ASP A CA 1
ATOM 1734 C C . ASP A 1 213 ? -38.811 -12.441 19.141 1.00 94.75 213 ASP A C 1
ATOM 1736 O O . ASP A 1 213 ? -39.315 -12.799 18.071 1.00 94.75 213 ASP A O 1
ATOM 1740 N N . ASN A 1 214 ? -37.585 -11.901 19.160 1.00 92.56 214 ASN A N 1
ATOM 1741 C CA . ASN A 1 214 ? -36.798 -11.679 17.946 1.00 92.56 214 ASN A CA 1
ATOM 1742 C C . ASN A 1 214 ? -35.913 -12.890 17.601 1.00 92.56 214 ASN A C 1
ATOM 1744 O O . ASN A 1 214 ? -34.843 -13.085 18.174 1.00 92.56 214 ASN A O 1
ATOM 1748 N N . PHE A 1 215 ? -36.319 -13.651 16.582 1.00 94.69 215 PHE A N 1
ATOM 1749 C CA . PHE A 1 215 ? -35.590 -14.826 16.069 1.00 94.69 215 PHE A CA 1
ATOM 1750 C C . PHE A 1 215 ? -34.993 -14.621 14.668 1.00 94.69 215 PHE A C 1
ATOM 1752 O O . PHE A 1 215 ? -34.710 -15.585 13.957 1.00 94.69 215 PHE A O 1
ATOM 1759 N N . ARG A 1 216 ? -34.851 -13.368 14.222 1.00 93.38 216 ARG A N 1
ATOM 1760 C CA . ARG A 1 216 ? -34.259 -13.056 12.913 1.00 93.38 216 ARG A CA 1
ATOM 1761 C C . ARG A 1 216 ? -32.767 -13.400 12.904 1.00 93.38 216 ARG A C 1
ATOM 1763 O O . ARG A 1 216 ? -32.086 -13.217 13.909 1.00 93.38 216 ARG A O 1
ATOM 1770 N N . GLU A 1 217 ? -32.255 -13.859 11.762 1.00 87.25 217 GLU A N 1
ATOM 1771 C CA . GLU A 1 217 ? -30.816 -14.076 11.579 1.00 87.25 217 GLU A CA 1
ATOM 1772 C C . GLU A 1 217 ? -30.041 -12.756 11.722 1.00 87.25 217 GLU A C 1
ATOM 1774 O O . GLU A 1 217 ? -30.429 -11.730 11.157 1.00 87.25 217 GLU A O 1
ATOM 1779 N N . GLY A 1 218 ? -28.939 -12.781 12.476 1.00 89.50 218 GLY A N 1
ATOM 1780 C CA . GLY A 1 218 ? -28.112 -11.607 12.744 1.00 89.50 218 GLY A CA 1
ATOM 1781 C C . GLY A 1 218 ? -27.179 -11.797 13.939 1.00 89.50 218 GLY A C 1
ATOM 1782 O O . GLY A 1 218 ? -27.001 -12.909 14.433 1.00 89.50 218 GLY A O 1
ATOM 1783 N N . ILE A 1 219 ? -26.590 -10.691 14.391 1.00 85.75 219 ILE A N 1
ATOM 1784 C CA . ILE A 1 219 ? -25.772 -10.604 15.606 1.00 85.75 219 ILE A CA 1
ATOM 1785 C C . ILE A 1 219 ? -26.398 -9.592 16.568 1.00 85.75 219 ILE A C 1
ATOM 1787 O O . ILE A 1 219 ? -27.004 -8.614 16.127 1.00 85.75 219 ILE A O 1
ATOM 1791 N N . TYR A 1 220 ? -26.238 -9.831 17.866 1.00 89.12 220 TYR A N 1
ATOM 1792 C CA . TYR A 1 220 ? -26.527 -8.858 18.916 1.00 89.12 220 TYR A CA 1
ATOM 1793 C C . TYR A 1 220 ? -25.215 -8.188 19.298 1.00 89.12 220 TYR A C 1
ATOM 1795 O O . TYR A 1 220 ? -24.203 -8.870 19.388 1.00 89.12 220 TYR A O 1
ATOM 1803 N N . VAL A 1 221 ? -25.234 -6.873 19.486 1.00 88.62 221 VAL A N 1
ATOM 1804 C CA . VAL A 1 221 ? -24.042 -6.092 19.836 1.00 88.62 221 VAL A CA 1
ATOM 1805 C C . VAL A 1 221 ? -24.304 -5.302 21.113 1.00 88.62 221 VAL A C 1
ATOM 1807 O O . VAL A 1 221 ? -25.453 -4.964 21.415 1.00 88.62 221 VAL A O 1
ATOM 1810 N N . ASP A 1 222 ? -23.245 -4.979 21.847 1.00 90.50 222 ASP A N 1
ATOM 1811 C CA . ASP A 1 222 ? -23.280 -4.064 22.982 1.00 90.50 222 ASP A CA 1
ATOM 1812 C C . ASP A 1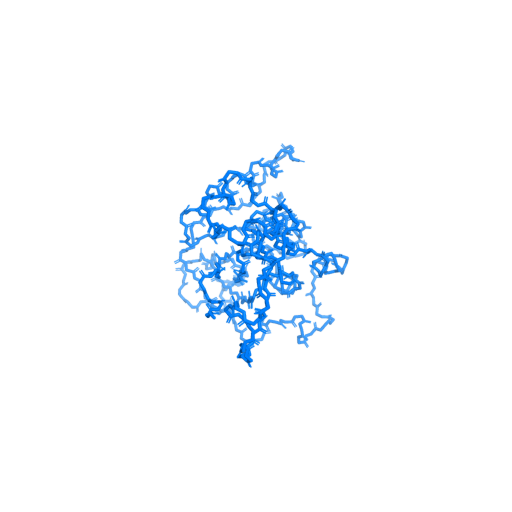 222 ? -23.753 -2.680 22.513 1.00 90.50 222 ASP A C 1
ATOM 1814 O O . ASP A 1 222 ? -23.140 -2.034 21.663 1.00 90.50 222 ASP A O 1
ATOM 1818 N N . ILE A 1 223 ? -24.859 -2.199 23.077 1.00 91.56 223 ILE A N 1
ATOM 1819 C CA . ILE A 1 223 ? -25.469 -0.920 22.696 1.00 91.56 223 ILE A CA 1
ATOM 1820 C C . ILE A 1 223 ? -24.606 0.303 23.067 1.00 91.56 223 ILE A C 1
ATOM 1822 O O . ILE A 1 223 ? -24.774 1.386 22.503 1.00 91.56 223 ILE A O 1
ATOM 1826 N N . THR A 1 224 ? -23.664 0.145 23.999 1.00 90.00 224 THR A N 1
ATOM 1827 C CA . THR A 1 224 ? -22.805 1.218 24.524 1.00 90.00 224 THR A CA 1
ATOM 1828 C C . THR A 1 224 ? -21.522 1.404 23.712 1.00 90.00 224 THR A C 1
ATOM 1830 O O . THR A 1 224 ? -20.992 2.520 23.638 1.00 90.00 224 THR A O 1
ATOM 1833 N N . THR A 1 225 ? -21.033 0.329 23.089 1.00 85.88 225 THR A N 1
ATOM 1834 C CA . THR A 1 225 ? -19.726 0.270 22.409 1.00 85.88 225 THR A CA 1
ATOM 1835 C C . THR A 1 225 ? -19.833 -0.158 20.941 1.00 85.88 225 THR A C 1
ATOM 1837 O O . THR A 1 225 ? -18.973 0.202 20.138 1.00 85.88 225 THR A O 1
ATOM 1840 N N . GLY A 1 226 ? -20.889 -0.888 20.573 1.00 83.25 226 GLY A N 1
ATOM 1841 C CA . GLY A 1 226 ? -21.048 -1.550 19.279 1.00 83.25 226 GLY A CA 1
ATOM 1842 C C . GLY A 1 226 ? -20.281 -2.871 19.152 1.00 83.25 226 GLY A C 1
ATOM 1843 O O . GLY A 1 226 ? -20.194 -3.387 18.038 1.00 83.25 226 GLY A O 1
ATOM 1844 N N . GLU A 1 227 ? -19.709 -3.392 20.246 1.00 83.25 227 GLU A N 1
ATOM 1845 C CA . GLU A 1 227 ? -18.957 -4.655 20.265 1.00 83.25 227 GLU A CA 1
ATOM 1846 C C . GLU A 1 227 ? -19.891 -5.870 20.064 1.00 83.25 227 GLU A C 1
ATOM 1848 O O . GLU A 1 227 ? -20.863 -5.992 20.809 1.00 83.25 227 GLU A O 1
ATOM 1853 N N . PRO A 1 228 ? -19.645 -6.748 19.069 1.00 80.25 228 PRO A N 1
ATOM 1854 C CA . PRO A 1 228 ? -20.396 -7.994 18.862 1.00 80.25 228 PRO A CA 1
ATOM 1855 C C . PRO A 1 228 ? -20.147 -9.097 19.891 1.00 80.25 228 PRO A C 1
ATOM 1857 O O . PRO A 1 228 ? -18.988 -9.245 20.340 1.00 80.25 228 PRO A O 1
#

Radius of gyration: 23.05 Å; Cα contacts (8 Å, |Δi|>4): 368; chains: 1; bounding box: 61×36×62 Å

Sequence (228 aa):
MDGKENIKEIYLAGGCFWGLEKYFSLVKGITGTEVGYANGKTDNPSYEDVCYKDVGHAETVKILYDTDRISLKSILKLYYDVIDPLSKDRQGNDIGTQYRTGIYYVHDEDEEIILNSLEELQKNYNKPIAIEIMSLKNYYPAEHYHQKYLDKNPSGYCHIGAEKFEKAKQAEAKKPKFERKPDSVLKETLTDIQYEVTQEDATEPPFKNEYHDNFREGIYVDITTGEP

Mean predicted aligned error: 9.57 Å

pLDDT: mean 92.09, std 10.19, range [38.66, 98.88]